Protein AF-A0AAE5P2X5-F1 (afdb_monomer)

Organism: Priestia megaterium (NCBI:txid1404)

Structure (mmCIF, N/CA/C/O backbone):
data_AF-A0AAE5P2X5-F1
#
_entry.id   AF-A0AAE5P2X5-F1
#
loop_
_atom_site.group_PDB
_atom_site.id
_atom_site.type_symbol
_atom_site.label_atom_id
_atom_site.label_alt_id
_atom_site.label_comp_id
_atom_site.label_asym_id
_atom_site.label_entity_id
_atom_site.label_seq_id
_atom_site.pdbx_PDB_ins_code
_atom_site.Cartn_x
_atom_site.Cartn_y
_atom_site.Cartn_z
_atom_site.occupancy
_atom_site.B_iso_or_equiv
_atom_site.auth_seq_id
_atom_site.auth_comp_id
_atom_site.auth_asym_id
_atom_site.auth_atom_id
_atom_site.pdbx_PDB_model_num
ATOM 1 N N . MET A 1 1 ? 44.355 6.787 -18.569 1.00 41.03 1 MET A N 1
ATOM 2 C CA . MET A 1 1 ? 43.195 6.512 -17.696 1.00 41.03 1 MET A CA 1
ATOM 3 C C . MET A 1 1 ? 42.701 5.117 -18.056 1.00 41.03 1 MET A C 1
ATOM 5 O O . MET A 1 1 ? 42.147 4.944 -19.130 1.00 41.03 1 MET A O 1
ATOM 9 N N . ASN A 1 2 ? 43.065 4.106 -17.263 1.00 30.27 2 ASN A N 1
ATOM 10 C CA . ASN A 1 2 ? 42.809 2.696 -17.581 1.00 30.27 2 ASN A CA 1
ATOM 11 C C . ASN A 1 2 ? 41.461 2.275 -16.995 1.00 30.27 2 ASN A C 1
ATOM 13 O O . ASN A 1 2 ? 41.329 2.185 -15.777 1.00 30.27 2 ASN A O 1
ATOM 17 N N . ILE A 1 3 ? 40.481 2.001 -17.855 1.00 37.28 3 ILE A N 1
ATOM 18 C CA . ILE A 1 3 ? 39.200 1.412 -17.457 1.00 37.28 3 ILE A CA 1
ATOM 19 C C . ILE A 1 3 ? 39.420 -0.100 -17.351 1.00 37.28 3 ILE A C 1
ATOM 21 O O . ILE A 1 3 ? 39.580 -0.791 -18.358 1.00 37.28 3 ILE A O 1
ATOM 25 N N . ARG A 1 4 ? 39.490 -0.612 -16.118 1.00 32.91 4 ARG A N 1
ATOM 26 C CA . ARG A 1 4 ? 39.479 -2.053 -15.850 1.00 32.91 4 ARG A CA 1
ATOM 27 C C . ARG A 1 4 ? 38.066 -2.570 -16.123 1.00 32.91 4 ARG A C 1
ATOM 29 O O . ARG A 1 4 ? 37.126 -2.162 -15.454 1.00 32.91 4 ARG A O 1
ATOM 36 N N . LYS A 1 5 ? 37.925 -3.451 -17.114 1.00 34.50 5 LYS A N 1
ATOM 37 C CA . LYS A 1 5 ? 36.702 -4.227 -17.339 1.00 34.50 5 LYS A CA 1
ATOM 38 C C . LYS A 1 5 ? 36.659 -5.355 -16.310 1.00 34.50 5 LYS A C 1
ATOM 40 O O . LYS A 1 5 ? 37.478 -6.269 -16.375 1.00 34.50 5 LYS A O 1
ATOM 45 N N . THR A 1 6 ? 35.738 -5.271 -15.360 1.00 35.12 6 THR A N 1
ATOM 46 C CA . THR A 1 6 ? 35.450 -6.350 -14.410 1.00 35.12 6 THR A CA 1
ATOM 47 C C . THR A 1 6 ? 34.498 -7.330 -15.090 1.00 35.12 6 THR A C 1
ATOM 49 O O . THR A 1 6 ? 33.383 -6.965 -15.447 1.00 35.12 6 THR A O 1
ATOM 52 N N . ALA A 1 7 ? 34.959 -8.556 -15.332 1.00 32.47 7 ALA A N 1
ATOM 53 C CA . ALA A 1 7 ? 34.126 -9.642 -15.833 1.00 32.47 7 ALA A CA 1
ATOM 54 C C . ALA A 1 7 ? 33.316 -10.231 -14.668 1.00 32.47 7 ALA A C 1
ATOM 56 O O . ALA A 1 7 ? 33.899 -10.712 -13.697 1.00 32.47 7 ALA A O 1
ATOM 57 N N . ILE A 1 8 ? 31.986 -10.191 -14.759 1.00 30.83 8 ILE A N 1
ATOM 58 C CA . ILE A 1 8 ? 31.095 -10.883 -13.823 1.00 30.83 8 ILE A CA 1
ATOM 59 C C . ILE A 1 8 ? 31.032 -12.346 -14.266 1.00 30.83 8 ILE A C 1
ATOM 61 O O . ILE A 1 8 ? 30.549 -12.664 -15.350 1.00 30.83 8 ILE A O 1
ATOM 65 N N . THR A 1 9 ? 31.588 -13.231 -13.442 1.00 29.66 9 THR A N 1
ATOM 66 C CA . THR A 1 9 ? 31.494 -14.682 -13.625 1.00 29.66 9 THR A CA 1
ATOM 67 C C . THR A 1 9 ? 30.195 -15.142 -12.974 1.00 29.66 9 THR A C 1
ATOM 69 O O . THR A 1 9 ? 30.089 -15.122 -11.751 1.00 29.66 9 THR A O 1
ATOM 72 N N . ILE A 1 10 ? 29.198 -15.521 -13.775 1.00 31.75 10 ILE A N 1
ATOM 73 C CA . ILE A 1 10 ? 27.954 -16.117 -13.275 1.00 31.75 10 ILE A CA 1
ATOM 74 C C . ILE A 1 10 ? 28.236 -17.600 -13.021 1.00 31.75 10 ILE A C 1
ATOM 76 O O . ILE A 1 10 ? 28.454 -18.374 -13.954 1.00 31.75 10 ILE A O 1
ATOM 80 N N . GLY A 1 11 ? 28.301 -17.980 -11.745 1.00 28.75 11 GLY A N 1
ATOM 81 C CA . GLY A 1 11 ? 28.414 -19.372 -11.325 1.00 28.75 11 GLY A CA 1
ATOM 82 C C . GLY A 1 11 ? 27.108 -20.112 -11.599 1.00 28.75 11 GLY A C 1
ATOM 83 O O . GLY A 1 11 ? 26.061 -19.742 -11.079 1.00 28.75 11 GLY A O 1
ATOM 84 N N . VAL A 1 12 ? 27.170 -21.159 -12.421 1.00 29.66 12 VAL A N 1
ATOM 85 C CA . VAL A 1 12 ? 26.044 -22.069 -12.653 1.00 29.66 12 VAL A CA 1
ATOM 86 C C . VAL A 1 12 ? 25.897 -22.968 -11.426 1.00 29.66 12 VAL A C 1
ATOM 88 O O . VAL A 1 12 ? 26.783 -23.771 -11.129 1.00 29.66 12 VAL A O 1
ATOM 91 N N . LEU A 1 13 ? 24.786 -22.818 -10.704 1.00 28.12 13 LEU A N 1
ATOM 92 C CA . LEU A 1 13 ? 24.404 -23.670 -9.582 1.00 28.12 13 LEU A CA 1
ATOM 93 C C . LEU A 1 13 ? 24.118 -25.087 -10.114 1.00 28.12 13 LEU A C 1
ATOM 95 O O . LEU A 1 13 ? 23.181 -25.294 -10.886 1.00 28.12 13 LEU A O 1
ATOM 99 N N . SER A 1 14 ? 24.944 -26.071 -9.753 1.00 32.44 14 SER A N 1
ATOM 100 C CA . SER A 1 14 ? 24.733 -27.462 -10.158 1.00 32.44 14 SER A CA 1
ATOM 101 C C . SER A 1 14 ? 23.599 -28.087 -9.344 1.00 32.44 14 SER A C 1
ATOM 103 O O . SER A 1 14 ? 23.765 -28.352 -8.154 1.00 32.44 14 SER A O 1
ATOM 105 N N . LEU A 1 15 ? 22.466 -28.358 -9.994 1.00 27.83 15 LEU A N 1
ATOM 106 C CA . LEU A 1 15 ? 21.381 -29.190 -9.470 1.00 27.83 15 LEU A CA 1
ATOM 107 C C . LEU A 1 15 ? 21.854 -30.648 -9.358 1.00 27.83 15 LEU A C 1
ATOM 109 O O . LEU A 1 15 ? 21.865 -31.400 -10.333 1.00 27.83 15 LEU A O 1
ATOM 113 N N . THR A 1 16 ? 22.250 -31.059 -8.157 1.00 34.69 16 THR A N 1
ATOM 114 C CA . THR A 1 16 ? 22.427 -32.466 -7.793 1.00 34.69 16 THR A CA 1
ATOM 115 C C . THR A 1 16 ? 21.057 -33.110 -7.602 1.00 34.69 16 THR A C 1
ATOM 117 O O . THR A 1 16 ? 20.420 -32.972 -6.561 1.00 34.69 16 THR A O 1
ATOM 120 N N . VAL A 1 17 ? 20.591 -33.843 -8.614 1.00 36.41 17 VAL A N 1
ATOM 121 C CA . VAL A 1 17 ? 19.395 -34.682 -8.488 1.00 36.41 17 VAL A CA 1
ATOM 122 C C . VAL A 1 17 ? 19.782 -35.942 -7.712 1.00 36.41 17 VAL A C 1
ATOM 124 O O . VAL A 1 17 ? 20.452 -36.834 -8.231 1.00 36.41 17 VAL A O 1
ATOM 127 N N . GLY A 1 18 ? 19.402 -35.994 -6.435 1.00 30.64 18 GLY A N 1
ATOM 128 C CA . GLY A 1 18 ? 19.577 -37.165 -5.584 1.00 30.64 18 GLY A CA 1
ATOM 129 C C . GLY A 1 18 ? 18.660 -38.304 -6.025 1.00 30.64 18 GLY A C 1
ATOM 130 O O . GLY A 1 18 ? 17.471 -38.305 -5.722 1.00 30.64 18 GLY A O 1
ATOM 131 N N . THR A 1 19 ? 19.208 -39.304 -6.713 1.00 38.00 19 THR A N 1
ATOM 132 C CA . THR A 1 19 ? 18.529 -40.589 -6.910 1.00 38.00 19 THR A CA 1
ATOM 133 C C . THR A 1 19 ? 18.787 -41.479 -5.697 1.00 38.00 19 THR A C 1
ATOM 135 O O . THR A 1 19 ? 19.901 -41.973 -5.510 1.00 38.00 19 THR A O 1
ATOM 138 N N . GLY A 1 20 ? 17.761 -41.691 -4.870 1.00 29.94 20 GLY A N 1
ATOM 139 C CA . GLY A 1 20 ? 17.781 -42.699 -3.814 1.00 29.94 20 GLY A CA 1
ATOM 140 C C . GLY A 1 20 ? 17.959 -44.100 -4.406 1.00 29.94 20 GLY A C 1
ATOM 141 O O . GLY A 1 20 ? 17.097 -44.593 -5.130 1.00 29.94 20 GLY A O 1
ATOM 142 N N . LEU A 1 21 ? 19.089 -44.739 -4.101 1.00 29.09 21 LEU A N 1
ATOM 143 C CA . LEU A 1 21 ? 19.364 -46.139 -4.416 1.00 29.09 21 LEU A CA 1
ATOM 144 C C . LEU A 1 21 ? 18.767 -47.026 -3.314 1.00 29.09 21 LEU A C 1
ATOM 146 O O . LEU A 1 21 ? 19.358 -47.190 -2.250 1.00 29.09 21 LEU A O 1
ATOM 150 N N . TYR A 1 22 ? 17.611 -47.635 -3.582 1.00 31.72 22 TYR A N 1
ATOM 151 C CA . TYR A 1 22 ? 17.198 -48.850 -2.878 1.00 31.72 22 TYR A CA 1
ATOM 152 C C . TYR A 1 22 ? 17.957 -50.033 -3.486 1.00 31.72 22 TYR A C 1
ATOM 154 O O . TYR A 1 22 ? 17.690 -50.447 -4.613 1.00 31.72 22 TYR A O 1
ATOM 162 N N . ILE A 1 23 ? 18.922 -50.575 -2.742 1.00 30.73 23 ILE A N 1
ATOM 163 C CA . ILE A 1 23 ? 19.610 -51.818 -3.100 1.00 30.73 23 ILE A CA 1
ATOM 164 C C . ILE A 1 23 ? 18.840 -52.965 -2.446 1.00 30.73 23 ILE A C 1
ATOM 166 O O . ILE A 1 23 ? 18.951 -53.185 -1.243 1.00 30.73 23 ILE A O 1
ATOM 170 N N . SER A 1 24 ? 18.068 -53.706 -3.245 1.00 30.06 24 SER A N 1
ATOM 171 C CA . SER A 1 24 ? 17.692 -55.078 -2.899 1.00 30.06 24 SER A CA 1
ATOM 172 C C . SER A 1 24 ? 18.589 -56.036 -3.677 1.00 30.06 24 SER A C 1
ATOM 174 O O . SER A 1 24 ? 18.830 -55.878 -4.874 1.00 30.06 24 SER A O 1
ATOM 176 N N . SER A 1 25 ? 19.168 -56.978 -2.945 1.00 38.03 25 SER A N 1
ATOM 177 C CA . SER A 1 25 ? 20.094 -57.993 -3.422 1.00 38.03 25 SER A CA 1
ATOM 178 C C . SER A 1 25 ? 19.380 -59.042 -4.273 1.00 38.03 25 SER A C 1
ATOM 180 O O . SER A 1 25 ? 18.540 -59.767 -3.745 1.00 38.03 25 SER A O 1
ATOM 182 N N 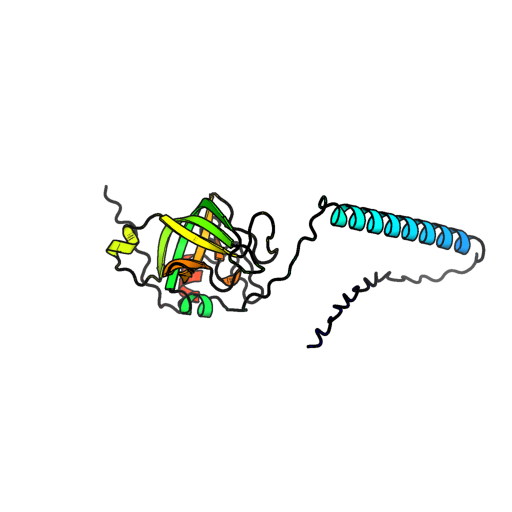. ALA A 1 26 ? 19.766 -59.193 -5.540 1.00 32.16 26 ALA A N 1
ATOM 183 C CA . ALA A 1 26 ? 19.674 -60.470 -6.244 1.00 32.16 26 ALA A CA 1
ATOM 184 C C . ALA A 1 26 ? 20.574 -60.482 -7.487 1.00 32.16 26 ALA A C 1
ATOM 186 O O . ALA A 1 26 ? 20.655 -59.532 -8.260 1.00 32.16 26 ALA A O 1
ATOM 187 N N . THR A 1 27 ? 21.281 -61.592 -7.599 1.00 36.84 27 THR A N 1
ATOM 188 C CA . THR A 1 27 ? 22.371 -61.954 -8.495 1.00 36.84 27 THR A CA 1
ATOM 189 C C . THR A 1 27 ? 21.922 -62.152 -9.957 1.00 36.84 27 THR A C 1
ATOM 191 O O . THR A 1 27 ? 20.770 -62.479 -10.218 1.00 36.84 27 THR A O 1
ATOM 194 N N . GLU A 1 28 ? 22.887 -62.042 -10.883 1.00 42.62 28 GLU A N 1
ATOM 195 C CA . GLU A 1 28 ? 22.909 -62.655 -12.231 1.00 42.62 28 GLU A CA 1
ATOM 196 C C . GLU A 1 28 ? 22.004 -62.102 -13.358 1.00 42.62 28 GLU A C 1
ATOM 198 O O . GLU A 1 28 ? 20.914 -62.596 -13.625 1.00 42.62 28 GLU A O 1
ATOM 203 N N . LYS A 1 29 ? 22.554 -61.145 -14.129 1.00 36.91 29 LYS A N 1
ATOM 204 C CA . LYS A 1 29 ? 22.609 -61.111 -15.617 1.00 36.91 29 LYS A CA 1
ATOM 205 C C . LYS A 1 29 ? 23.220 -59.779 -16.062 1.00 36.91 29 LYS A C 1
ATOM 207 O O . LYS A 1 29 ? 22.538 -58.797 -16.331 1.00 36.91 29 LYS A O 1
ATOM 212 N N . ASN A 1 30 ? 24.546 -59.734 -16.053 1.00 47.84 30 ASN A N 1
ATOM 213 C CA . ASN A 1 30 ? 25.344 -58.535 -16.284 1.00 47.84 30 ASN A CA 1
ATOM 214 C C . ASN A 1 30 ? 26.013 -58.692 -17.654 1.00 47.84 30 ASN A C 1
ATOM 216 O O . ASN A 1 30 ? 26.896 -59.533 -17.755 1.00 47.84 30 ASN A O 1
ATOM 220 N N . ILE A 1 31 ? 25.536 -57.983 -18.688 1.00 43.84 31 ILE A N 1
ATOM 221 C CA . ILE A 1 31 ? 26.328 -57.397 -19.798 1.00 43.84 31 ILE A CA 1
ATOM 222 C C . ILE A 1 31 ? 25.412 -56.649 -20.799 1.00 43.84 31 ILE A C 1
ATOM 224 O O . ILE A 1 31 ? 25.825 -55.595 -21.273 1.00 43.84 31 ILE A O 1
ATOM 228 N N . ASP A 1 32 ? 24.155 -57.057 -21.031 1.00 50.72 32 ASP A N 1
ATOM 229 C CA . ASP A 1 32 ? 23.294 -56.387 -22.039 1.00 50.72 32 ASP A CA 1
ATOM 230 C C . ASP A 1 32 ? 22.529 -55.143 -21.540 1.00 50.72 32 ASP A C 1
ATOM 232 O O . ASP A 1 32 ? 22.278 -54.205 -22.292 1.00 50.72 32 ASP A O 1
ATOM 236 N N . THR A 1 33 ? 22.220 -55.044 -20.247 1.00 43.41 33 THR A N 1
ATOM 237 C CA . THR A 1 33 ? 21.428 -53.927 -19.692 1.00 43.41 33 THR A CA 1
ATOM 238 C C . THR A 1 33 ? 22.218 -52.623 -19.540 1.00 43.41 33 THR A C 1
ATOM 240 O O . THR A 1 33 ? 21.636 -51.542 -19.483 1.00 43.41 33 THR A O 1
ATOM 243 N N . LYS A 1 34 ? 23.555 -52.683 -19.491 1.00 44.19 34 LYS A N 1
ATOM 244 C CA . LYS A 1 34 ? 24.410 -51.494 -19.307 1.00 44.19 34 LYS A CA 1
ATOM 245 C C . LYS A 1 34 ? 24.464 -50.602 -20.551 1.00 44.19 34 LYS A C 1
ATOM 247 O O . LYS A 1 34 ? 24.598 -49.389 -20.410 1.00 44.19 34 LYS A O 1
ATOM 252 N N . ALA A 1 35 ? 24.349 -51.183 -21.747 1.00 44.84 35 ALA A N 1
ATOM 253 C CA . ALA A 1 35 ? 24.347 -50.435 -23.003 1.00 44.84 35 ALA A CA 1
ATOM 254 C C . ALA A 1 35 ? 23.006 -49.717 -23.238 1.00 44.84 35 ALA A C 1
ATOM 256 O O . ALA A 1 35 ? 23.000 -48.551 -23.627 1.00 44.84 35 ALA A O 1
ATOM 257 N N . GLU A 1 36 ? 21.881 -50.364 -22.916 1.00 42.78 36 GLU A N 1
ATOM 258 C CA . GLU A 1 36 ? 20.546 -49.754 -23.006 1.00 42.78 36 GLU A CA 1
ATOM 259 C C . GLU A 1 36 ? 20.320 -48.639 -21.978 1.00 42.78 36 GLU A C 1
ATOM 261 O O . GLU A 1 36 ? 19.709 -47.622 -22.3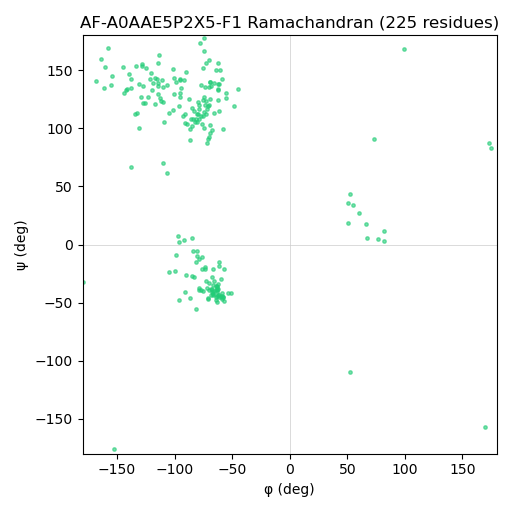07 1.00 42.78 36 GLU A O 1
ATOM 266 N N . ILE A 1 37 ? 20.827 -48.791 -20.748 1.00 46.53 37 ILE A N 1
ATOM 267 C CA . ILE A 1 37 ? 20.744 -47.733 -19.730 1.00 46.53 37 ILE A CA 1
ATOM 268 C C . ILE A 1 37 ? 21.595 -46.530 -20.157 1.00 46.53 37 ILE A C 1
ATOM 270 O O . ILE A 1 37 ? 21.116 -45.405 -20.089 1.00 46.53 37 ILE A O 1
ATOM 274 N N . LYS A 1 38 ? 22.807 -46.752 -20.686 1.00 45.31 38 LYS A N 1
ATOM 275 C CA . LYS A 1 38 ? 23.669 -45.667 -21.180 1.00 45.31 38 LYS A CA 1
ATOM 276 C C . LYS A 1 38 ? 23.043 -44.921 -22.368 1.00 45.31 38 LYS A C 1
ATOM 278 O O . LYS A 1 38 ? 23.000 -43.699 -22.353 1.00 45.31 38 LYS A O 1
ATOM 283 N N . ALA A 1 39 ? 22.468 -45.638 -23.336 1.00 47.56 39 ALA A N 1
ATOM 284 C CA . ALA A 1 39 ? 21.809 -45.028 -24.493 1.00 47.56 39 ALA A CA 1
ATOM 285 C C . ALA A 1 39 ? 20.537 -44.235 -24.127 1.00 47.56 39 ALA A C 1
ATOM 287 O O . ALA A 1 39 ? 20.259 -43.199 -24.732 1.00 47.56 39 ALA A O 1
ATOM 288 N N . LYS A 1 40 ? 19.769 -44.683 -23.121 1.00 49.31 40 LYS A N 1
ATOM 289 C CA . LYS A 1 40 ? 18.601 -43.940 -22.612 1.00 49.31 40 LYS A CA 1
ATOM 290 C C . LYS A 1 40 ? 19.005 -42.688 -21.829 1.00 49.31 40 LYS A C 1
ATOM 292 O O . LYS A 1 40 ? 18.351 -41.661 -21.989 1.00 49.31 40 LYS A O 1
ATOM 297 N N . THR A 1 41 ? 20.089 -42.741 -21.053 1.00 48.59 41 THR A N 1
ATOM 298 C CA . THR A 1 41 ? 20.630 -41.571 -20.341 1.00 48.59 41 THR A CA 1
ATOM 299 C C . THR A 1 41 ? 21.222 -40.544 -21.309 1.00 48.59 41 THR A C 1
ATOM 301 O O . THR A 1 41 ? 20.896 -39.365 -21.202 1.00 48.59 41 THR A O 1
ATOM 304 N N . ASP A 1 42 ? 21.978 -40.981 -22.322 1.00 53.81 42 ASP A N 1
ATOM 305 C CA . ASP A 1 42 ? 22.529 -40.101 -23.365 1.00 53.81 42 ASP A CA 1
ATOM 306 C C . ASP A 1 42 ? 21.402 -39.433 -24.186 1.00 53.81 42 ASP A C 1
ATOM 308 O O . ASP A 1 42 ? 21.484 -38.256 -24.541 1.00 53.81 42 ASP A O 1
ATOM 312 N N . SER A 1 43 ? 20.294 -40.150 -24.429 1.00 57.44 43 SER A N 1
ATOM 313 C CA . SER A 1 43 ? 19.098 -39.610 -25.092 1.00 57.44 43 SER A CA 1
ATOM 314 C C . SER A 1 43 ? 18.331 -38.596 -24.233 1.00 57.44 43 SER A C 1
ATOM 316 O O . SER A 1 43 ? 17.737 -37.671 -24.789 1.00 57.44 43 SER A O 1
ATOM 318 N N . GLN A 1 44 ? 18.309 -38.753 -22.907 1.00 55.94 44 GLN A N 1
ATOM 319 C CA . GLN A 1 44 ? 17.667 -37.797 -21.998 1.00 55.94 44 GLN A CA 1
ATOM 320 C C . GLN A 1 44 ? 18.537 -36.560 -21.757 1.00 55.94 44 GLN A C 1
ATOM 322 O O . GLN A 1 44 ? 18.005 -35.452 -21.742 1.00 55.94 44 GLN A O 1
ATOM 327 N N . GLU A 1 45 ? 19.861 -36.712 -21.660 1.00 56.38 45 GLU A N 1
ATOM 328 C CA . GLU A 1 45 ? 20.786 -35.574 -21.624 1.00 56.38 45 GLU A CA 1
ATOM 329 C C . GLU A 1 45 ? 20.743 -34.766 -22.924 1.00 56.38 45 GLU A C 1
ATOM 331 O O . GLU A 1 45 ? 20.738 -33.537 -22.879 1.00 56.38 45 GLU A O 1
ATOM 336 N N . ALA A 1 46 ? 20.661 -35.423 -24.085 1.00 68.69 46 ALA A N 1
ATOM 337 C CA . ALA A 1 46 ? 20.510 -34.734 -25.365 1.00 68.69 46 ALA A CA 1
ATOM 338 C C . ALA A 1 46 ? 19.187 -33.950 -25.443 1.00 68.69 46 ALA A C 1
ATOM 340 O O . ALA A 1 46 ? 19.163 -32.823 -25.940 1.00 68.69 46 ALA A O 1
ATOM 341 N N . LEU A 1 47 ? 18.096 -34.511 -24.907 1.00 65.44 47 LEU A N 1
ATOM 342 C CA . LEU A 1 47 ? 16.801 -33.834 -24.831 1.00 65.44 47 LEU A CA 1
ATOM 343 C C . LEU A 1 47 ? 16.837 -32.641 -23.863 1.00 65.44 47 LEU A C 1
ATOM 345 O O . LEU A 1 47 ? 16.313 -31.575 -24.185 1.00 65.44 47 LEU A O 1
ATOM 349 N N . ALA A 1 48 ? 17.496 -32.794 -22.712 1.00 59.94 48 ALA A N 1
ATOM 350 C CA . ALA A 1 48 ? 17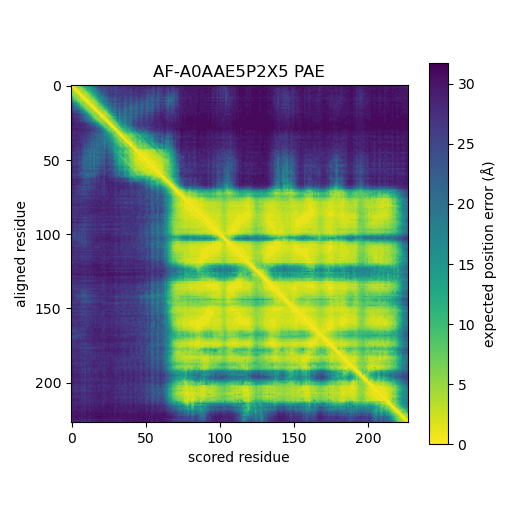.677 -31.724 -21.736 1.00 59.94 48 ALA A CA 1
ATOM 351 C C . ALA A 1 48 ? 18.524 -30.575 -22.304 1.00 59.94 48 ALA A C 1
ATOM 353 O O . ALA A 1 48 ? 18.128 -29.417 -22.200 1.00 59.94 48 ALA A O 1
ATOM 354 N N . ARG A 1 49 ? 19.637 -30.881 -22.983 1.00 68.56 49 ARG A N 1
ATOM 355 C CA . ARG A 1 49 ? 20.487 -29.876 -23.644 1.00 68.56 49 ARG A CA 1
ATOM 356 C C . ARG A 1 49 ? 19.739 -29.121 -24.736 1.00 68.56 49 ARG A C 1
ATOM 358 O O . ARG A 1 49 ? 19.813 -27.899 -24.774 1.00 68.56 49 ARG A O 1
ATOM 365 N N . LYS A 1 50 ? 18.959 -29.827 -25.560 1.00 70.88 50 LYS A N 1
ATOM 366 C CA . LYS A 1 50 ? 18.145 -29.202 -26.610 1.00 70.88 50 LYS A CA 1
ATOM 367 C C . LYS A 1 50 ? 17.074 -28.275 -26.029 1.00 70.88 50 LYS A C 1
ATOM 369 O O . LYS A 1 50 ? 16.843 -27.202 -26.572 1.00 70.88 50 LYS A O 1
ATOM 374 N N . LYS A 1 51 ? 16.465 -28.655 -24.900 1.00 66.94 51 LYS A N 1
ATOM 375 C CA . LYS A 1 51 ? 15.498 -27.809 -24.186 1.00 66.94 51 LYS A CA 1
ATOM 376 C C . LYS A 1 51 ? 16.161 -26.566 -23.582 1.00 66.94 51 LYS A C 1
ATOM 378 O O . LYS A 1 51 ? 15.577 -25.493 -23.640 1.00 66.94 51 LYS A O 1
ATOM 383 N N . VAL A 1 52 ? 17.382 -26.689 -23.057 1.00 64.75 52 VAL A N 1
ATOM 384 C CA . VAL A 1 52 ? 18.173 -25.547 -22.560 1.00 64.75 52 VAL A CA 1
ATOM 385 C C . VAL A 1 52 ? 18.589 -24.610 -23.699 1.00 64.75 52 VAL A C 1
ATOM 387 O O . VAL A 1 52 ? 18.496 -23.400 -23.542 1.00 64.75 52 VAL A O 1
ATOM 390 N N . GLU A 1 53 ? 19.002 -25.129 -24.857 1.00 71.44 53 GLU A N 1
ATOM 391 C CA . GLU A 1 53 ? 19.296 -24.305 -26.042 1.00 71.44 53 GLU A CA 1
ATOM 392 C C . GLU A 1 53 ? 18.054 -23.586 -26.580 1.00 71.44 53 GLU A C 1
ATOM 394 O O . GLU A 1 53 ? 18.142 -22.420 -26.964 1.00 71.44 53 GLU A O 1
ATOM 399 N N . GLU A 1 54 ? 16.897 -24.254 -26.580 1.00 67.50 54 GLU A N 1
ATOM 400 C CA . GLU A 1 54 ? 15.618 -23.653 -26.963 1.00 67.50 54 GLU A CA 1
ATOM 401 C C . GLU A 1 54 ? 15.221 -22.528 -25.997 1.00 67.50 54 GLU A C 1
ATOM 403 O O . GLU A 1 54 ? 14.930 -21.425 -26.451 1.00 67.50 54 GLU A O 1
ATOM 408 N N . LEU A 1 55 ? 15.297 -22.772 -24.683 1.00 57.16 55 LEU A N 1
ATOM 409 C CA . LEU A 1 55 ? 15.062 -21.767 -23.638 1.00 57.16 55 LEU A CA 1
ATOM 410 C C . LEU A 1 55 ? 16.026 -20.580 -23.775 1.00 57.16 55 LEU A C 1
ATOM 412 O O . LEU A 1 55 ? 15.599 -19.433 -23.788 1.00 57.16 55 LEU A O 1
ATOM 416 N N . ASN A 1 56 ? 17.325 -20.831 -23.964 1.00 61.19 56 ASN A N 1
ATOM 417 C CA . ASN A 1 56 ? 18.320 -19.770 -24.142 1.00 61.19 56 ASN A CA 1
ATOM 418 C C . ASN A 1 56 ? 18.078 -18.954 -25.418 1.00 61.19 56 ASN A C 1
ATOM 420 O O . ASN A 1 56 ? 18.295 -17.744 -25.423 1.00 61.19 56 ASN A O 1
ATOM 424 N N . SER A 1 57 ? 17.621 -19.597 -26.495 1.00 66.94 57 SER A N 1
ATOM 425 C CA . SER A 1 57 ? 17.280 -18.912 -27.745 1.00 66.94 57 SER A CA 1
ATOM 426 C C . SER A 1 57 ? 16.015 -18.067 -27.590 1.00 66.94 57 SER A C 1
ATOM 428 O O . SER A 1 57 ? 15.985 -16.939 -28.075 1.00 66.94 57 SER A O 1
ATOM 430 N N . LYS A 1 58 ? 15.008 -18.565 -26.860 1.00 58.78 58 LYS A N 1
ATOM 431 C CA . LYS A 1 58 ? 13.778 -17.823 -26.547 1.00 58.78 58 LYS A CA 1
ATOM 432 C C . LYS A 1 58 ? 14.041 -16.630 -25.631 1.00 58.78 58 LYS A C 1
ATOM 434 O O . LYS A 1 58 ? 13.593 -15.529 -25.946 1.00 58.78 58 LYS A O 1
ATOM 439 N N . VAL A 1 59 ? 14.868 -16.805 -24.597 1.00 56.03 59 VAL A N 1
ATOM 440 C CA . VAL A 1 59 ? 15.361 -15.720 -23.729 1.00 56.03 59 VAL A CA 1
ATOM 441 C C . VAL A 1 59 ? 16.141 -14.676 -24.535 1.00 56.03 59 VAL A C 1
ATOM 443 O O . VAL A 1 59 ? 15.891 -13.482 -24.399 1.00 56.03 59 VAL A O 1
ATOM 446 N N . ALA A 1 60 ? 17.041 -15.099 -25.430 1.00 58.66 60 ALA A N 1
ATOM 447 C CA . ALA A 1 60 ? 17.804 -14.184 -26.285 1.00 58.66 60 ALA A CA 1
ATOM 448 C C . ALA A 1 60 ? 16.936 -13.454 -27.329 1.00 58.66 60 ALA A C 1
ATOM 450 O O . ALA A 1 60 ? 17.276 -12.346 -27.740 1.00 58.66 60 ALA A O 1
ATOM 451 N N . SER A 1 61 ? 15.823 -14.062 -27.753 1.00 62.50 61 SER A N 1
ATOM 452 C CA . SER A 1 61 ? 14.840 -13.456 -28.663 1.00 62.50 61 SER A CA 1
ATOM 453 C C . SER A 1 61 ? 13.804 -12.565 -27.965 1.00 62.50 61 SER A C 1
ATOM 455 O O . SER A 1 61 ? 13.013 -11.917 -28.644 1.00 62.50 61 SER A O 1
ATOM 457 N N . GLY A 1 62 ? 13.808 -12.518 -26.627 1.00 48.03 62 GLY A N 1
ATOM 458 C CA . GLY A 1 62 ? 12.843 -11.756 -25.830 1.00 48.03 62 GLY A CA 1
ATOM 459 C C . GLY A 1 62 ? 11.451 -12.394 -25.714 1.00 48.03 62 GLY A C 1
ATOM 460 O O . GLY A 1 62 ? 10.567 -11.788 -25.116 1.00 48.03 62 GLY A O 1
ATOM 461 N N . GLU A 1 63 ? 11.244 -13.604 -26.248 1.00 50.16 63 GLU A N 1
ATOM 462 C CA . GLU A 1 63 ? 9.981 -14.353 -26.131 1.00 50.16 63 GLU A CA 1
ATOM 463 C C . GLU A 1 63 ? 9.768 -14.947 -24.727 1.00 50.16 63 GLU A C 1
ATOM 465 O O . GLU A 1 63 ? 8.636 -15.250 -24.353 1.00 50.16 63 GLU A O 1
ATOM 470 N N . GLU A 1 64 ? 10.831 -15.094 -23.929 1.00 40.91 64 GLU A N 1
ATOM 471 C CA . GLU A 1 64 ? 10.770 -15.677 -22.586 1.00 40.91 64 GLU A CA 1
ATOM 472 C C . GLU A 1 64 ? 11.535 -14.795 -21.589 1.00 40.91 64 GLU A C 1
ATOM 474 O O . GLU A 1 64 ? 12.750 -14.612 -21.687 1.00 40.91 64 GLU A O 1
ATOM 479 N N . LYS A 1 65 ? 10.807 -14.187 -20.643 1.00 45.31 65 LYS A N 1
ATOM 480 C CA . LYS A 1 65 ? 11.370 -13.299 -19.618 1.00 45.31 65 LYS A CA 1
ATOM 481 C C . LYS A 1 65 ? 12.103 -14.125 -18.558 1.00 45.31 65 LYS A C 1
ATOM 483 O O . LYS A 1 65 ? 11.513 -15.017 -17.951 1.00 45.31 65 LYS A O 1
ATOM 488 N N . VAL A 1 66 ? 13.363 -13.791 -18.272 1.00 37.53 66 VAL A N 1
ATOM 489 C CA . VAL A 1 66 ? 14.060 -14.272 -17.066 1.00 37.53 66 VAL A CA 1
ATOM 490 C C . VAL A 1 66 ? 13.452 -13.544 -15.863 1.00 37.53 66 VAL A C 1
ATOM 492 O O . VAL A 1 66 ? 13.886 -12.457 -15.491 1.00 37.53 66 VAL A O 1
ATOM 495 N N . LEU A 1 67 ? 12.381 -14.109 -15.307 1.00 48.75 67 LEU A N 1
ATOM 496 C CA . LEU A 1 67 ? 11.651 -13.562 -14.164 1.00 48.75 67 LEU A CA 1
ATOM 497 C C . LEU A 1 67 ? 12.289 -14.023 -12.852 1.00 48.75 67 LEU A C 1
ATOM 499 O O . LEU A 1 67 ? 11.934 -15.071 -12.325 1.00 48.75 67 LEU A O 1
ATOM 503 N N . SER A 1 68 ? 13.242 -13.235 -12.361 1.00 44.06 68 SER A N 1
ATOM 504 C CA . SER A 1 68 ? 13.411 -12.896 -10.939 1.00 44.06 68 SER A CA 1
ATOM 505 C C . SER A 1 68 ? 14.714 -12.107 -10.797 1.00 44.06 68 SER A C 1
ATOM 507 O O . SER A 1 68 ? 15.782 -12.679 -10.561 1.00 44.06 68 SER A O 1
ATOM 509 N N . GLN A 1 69 ? 14.667 -10.786 -10.966 1.00 49.31 69 GLN A N 1
ATOM 510 C CA . GLN A 1 69 ? 15.701 -9.971 -10.337 1.00 49.31 69 GLN A CA 1
ATOM 511 C C . GLN A 1 69 ? 15.387 -9.970 -8.840 1.00 49.31 69 GLN A C 1
ATOM 513 O O . GLN A 1 69 ? 14.347 -9.461 -8.435 1.00 49.31 69 GLN A O 1
ATOM 518 N N . SER A 1 70 ? 16.237 -10.592 -8.023 1.00 50.69 70 SER A N 1
ATOM 519 C CA . SER A 1 70 ? 16.149 -10.446 -6.570 1.00 50.69 70 SER A CA 1
ATOM 520 C C . SER A 1 70 ? 16.561 -9.019 -6.215 1.00 50.69 70 SER A C 1
ATOM 522 O O . SER A 1 70 ? 17.752 -8.721 -6.128 1.00 50.69 70 SER A O 1
ATOM 524 N N . ALA A 1 71 ? 15.585 -8.128 -6.055 1.00 58.03 71 ALA A N 1
ATOM 525 C CA . ALA A 1 71 ? 15.794 -6.914 -5.282 1.00 58.03 71 ALA A CA 1
ATOM 526 C C . ALA A 1 71 ? 15.954 -7.316 -3.810 1.00 58.03 71 ALA A C 1
ATOM 528 O O . ALA A 1 71 ? 15.241 -8.188 -3.319 1.00 58.03 71 ALA A O 1
ATOM 529 N N . VAL A 1 72 ? 16.925 -6.714 -3.126 1.00 61.41 72 VAL A N 1
ATOM 530 C CA . VAL A 1 72 ? 17.089 -6.891 -1.681 1.00 61.41 72 VAL A CA 1
ATOM 531 C C . VAL A 1 72 ? 16.323 -5.763 -1.013 1.00 61.41 72 VAL A C 1
ATOM 533 O O . VAL A 1 72 ? 16.721 -4.603 -1.119 1.00 61.41 72 VAL A O 1
ATOM 536 N N . PHE A 1 73 ? 15.224 -6.109 -0.353 1.00 70.00 73 PHE A N 1
ATOM 537 C CA . PHE A 1 73 ? 14.462 -5.176 0.465 1.00 70.00 73 PHE A CA 1
ATOM 538 C C . PHE A 1 73 ? 14.985 -5.205 1.906 1.00 70.00 73 PHE A C 1
ATOM 540 O O . PHE A 1 73 ? 15.489 -6.241 2.349 1.00 70.00 73 PHE A O 1
ATOM 547 N N . PRO A 1 74 ? 14.929 -4.080 2.637 1.00 69.00 74 PRO A N 1
ATOM 548 C CA . PRO A 1 74 ? 15.253 -4.085 4.053 1.00 69.00 74 PRO A CA 1
ATOM 549 C C . PRO A 1 74 ? 14.271 -4.988 4.807 1.00 69.00 74 PRO A C 1
ATOM 551 O O . PRO A 1 74 ? 13.059 -4.919 4.601 1.00 69.00 74 PRO A O 1
ATOM 554 N N . ASP A 1 75 ? 14.819 -5.841 5.666 1.00 73.12 75 ASP A N 1
ATOM 555 C CA . ASP A 1 75 ? 14.043 -6.683 6.569 1.00 73.12 75 ASP A CA 1
ATOM 556 C C . ASP A 1 75 ? 13.635 -5.827 7.773 1.00 73.12 75 ASP A C 1
ATOM 558 O O . ASP A 1 75 ? 14.483 -5.458 8.586 1.00 73.12 75 ASP A O 1
ATOM 562 N N . VAL A 1 76 ? 12.363 -5.435 7.814 1.00 74.25 76 VAL A N 1
ATOM 563 C CA . VAL A 1 76 ? 11.742 -4.671 8.905 1.00 74.25 76 VAL A CA 1
ATOM 564 C C . VAL A 1 76 ? 10.500 -5.419 9.348 1.00 74.25 76 VAL A C 1
ATOM 566 O O . VAL A 1 76 ? 9.723 -5.896 8.518 1.00 74.25 76 VAL A O 1
ATOM 569 N N . ASN A 1 77 ? 10.316 -5.522 10.661 1.00 81.38 77 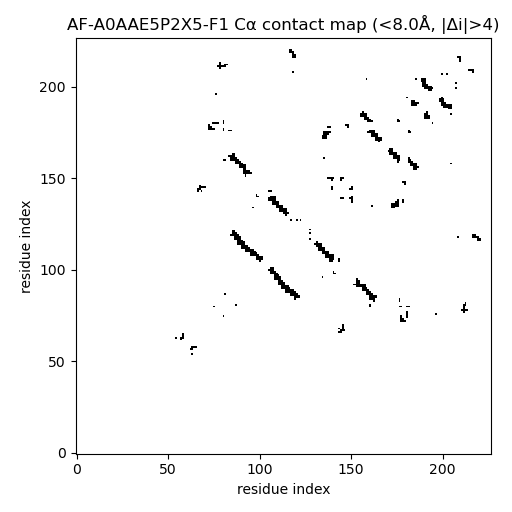ASN A N 1
ATOM 570 C CA . ASN A 1 77 ? 9.109 -6.116 11.236 1.00 81.38 77 ASN A CA 1
ATOM 571 C C . ASN A 1 77 ? 7.919 -5.135 11.204 1.00 81.38 77 ASN A C 1
ATOM 573 O O . ASN A 1 77 ? 8.064 -3.967 10.833 1.00 81.38 77 ASN A O 1
ATOM 577 N N . LYS A 1 78 ? 6.725 -5.620 11.576 1.00 81.88 78 LYS A N 1
ATOM 578 C CA . LYS A 1 78 ? 5.480 -4.835 11.524 1.00 81.88 78 LYS A CA 1
ATOM 579 C C . LYS A 1 78 ? 5.529 -3.602 12.437 1.00 81.88 78 LYS A C 1
ATOM 581 O O . LYS A 1 78 ? 5.027 -2.541 12.067 1.00 81.88 78 LYS A O 1
ATOM 586 N N . GLU A 1 79 ? 6.213 -3.704 13.575 1.00 85.25 79 GLU A N 1
ATOM 587 C CA . GLU A 1 79 ? 6.389 -2.610 14.531 1.00 85.25 79 GLU A CA 1
ATOM 588 C C . GLU A 1 79 ? 7.325 -1.514 13.996 1.00 85.25 79 GLU A C 1
ATOM 590 O O . GLU A 1 79 ? 7.007 -0.325 14.041 1.00 85.25 79 GLU A O 1
ATOM 595 N N . GLU A 1 80 ? 8.469 -1.903 13.436 1.00 85.00 80 GLU A N 1
ATOM 596 C CA . GLU A 1 80 ? 9.423 -0.998 12.791 1.00 85.00 80 GLU A CA 1
ATOM 597 C C . GLU A 1 80 ? 8.791 -0.312 11.580 1.00 85.00 80 GLU A C 1
ATOM 599 O O . GLU A 1 80 ? 8.905 0.907 11.438 1.00 85.00 80 GLU A O 1
ATOM 604 N N . ALA A 1 81 ? 8.054 -1.062 10.754 1.00 86.94 81 ALA A N 1
ATOM 605 C CA . ALA A 1 81 ? 7.311 -0.505 9.631 1.00 86.94 81 ALA A CA 1
ATOM 606 C C . ALA A 1 81 ? 6.297 0.549 10.102 1.00 86.94 81 ALA A C 1
ATOM 608 O O . ALA A 1 81 ? 6.224 1.627 9.507 1.00 86.94 81 ALA A O 1
ATOM 609 N N . PHE A 1 82 ? 5.555 0.284 11.188 1.00 88.62 82 PHE A N 1
ATOM 610 C CA . PHE A 1 82 ? 4.611 1.249 11.762 1.00 88.62 82 PHE A CA 1
ATOM 611 C C . PHE A 1 82 ? 5.313 2.519 12.228 1.00 88.62 82 PHE A C 1
ATOM 613 O O . PHE A 1 82 ? 4.846 3.624 11.949 1.00 88.62 82 PHE A O 1
ATOM 620 N N . GLN A 1 83 ? 6.439 2.383 12.927 1.00 88.25 83 GLN A N 1
ATOM 621 C CA . GLN A 1 83 ? 7.196 3.519 13.449 1.00 88.25 83 GLN A CA 1
ATOM 622 C C . GLN A 1 83 ? 7.810 4.364 12.328 1.00 88.25 83 GLN A C 1
ATOM 624 O O . GLN A 1 83 ? 7.738 5.592 12.385 1.00 88.25 83 GLN A O 1
ATOM 629 N N . GLU A 1 84 ? 8.336 3.732 11.278 1.00 89.00 84 GLU A N 1
ATOM 630 C CA . GLU A 1 84 ? 8.918 4.420 10.122 1.00 89.00 84 GLU A CA 1
ATOM 631 C C . GLU A 1 84 ? 7.894 5.076 9.189 1.00 89.00 84 GLU A C 1
ATOM 633 O O . GLU A 1 84 ? 8.273 5.960 8.413 1.00 89.00 84 GLU A O 1
ATOM 638 N N . ALA A 1 85 ? 6.633 4.638 9.229 1.00 90.69 85 ALA A N 1
ATOM 639 C CA . ALA A 1 85 ? 5.574 5.192 8.398 1.00 90.69 85 ALA A CA 1
ATOM 640 C C . ALA A 1 85 ? 5.187 6.604 8.821 1.00 90.69 85 ALA A C 1
ATOM 642 O O . ALA A 1 85 ? 4.939 6.868 9.994 1.00 90.69 85 ALA A O 1
ATOM 643 N N . ASP A 1 86 ? 5.034 7.485 7.839 1.00 90.44 86 ASP A N 1
ATOM 644 C CA . ASP A 1 86 ? 4.375 8.777 8.041 1.00 90.44 86 ASP A CA 1
ATOM 645 C C . ASP A 1 86 ? 2.851 8.611 7.942 1.00 90.44 86 ASP A C 1
ATOM 647 O O . ASP A 1 86 ? 2.083 9.368 8.536 1.00 90.44 86 ASP A O 1
ATOM 651 N N . ILE A 1 87 ? 2.399 7.616 7.166 1.00 91.94 87 ILE A N 1
ATOM 652 C CA . ILE A 1 87 ? 0.987 7.310 6.953 1.00 91.94 87 ILE A CA 1
ATOM 653 C C . ILE A 1 87 ? 0.773 5.794 6.988 1.00 91.94 87 ILE A C 1
ATOM 655 O O . ILE A 1 87 ? 1.497 5.048 6.330 1.00 91.94 87 ILE A O 1
ATOM 659 N N . VAL A 1 88 ? -0.263 5.350 7.700 1.00 93.06 88 VAL A N 1
ATOM 660 C CA . VAL A 1 88 ? -0.768 3.972 7.651 1.00 93.06 88 VAL A CA 1
ATOM 661 C C . VAL A 1 88 ? -2.253 4.025 7.321 1.00 93.06 88 VAL A C 1
ATOM 663 O O . VAL A 1 88 ? -3.023 4.684 8.024 1.00 93.06 88 VAL A O 1
ATOM 666 N N . ILE A 1 89 ? -2.639 3.368 6.229 1.00 93.75 89 ILE A N 1
ATOM 667 C CA . ILE A 1 89 ? -4.000 3.416 5.681 1.00 93.75 89 ILE A CA 1
ATOM 668 C C . ILE A 1 89 ? -4.523 2.033 5.332 1.00 93.75 89 ILE A C 1
ATOM 670 O O . ILE A 1 89 ? -3.763 1.141 4.950 1.00 93.75 89 ILE A O 1
ATOM 674 N N . LYS A 1 90 ? -5.847 1.918 5.368 1.00 94.31 90 LYS A N 1
ATOM 675 C CA . LYS A 1 90 ? -6.619 0.831 4.777 1.00 94.31 90 LYS A CA 1
ATOM 676 C C . LYS A 1 90 ? -7.413 1.356 3.598 1.00 94.31 90 LYS A C 1
ATOM 678 O O . LYS A 1 90 ? -7.962 2.461 3.639 1.00 94.31 90 LYS A O 1
ATOM 683 N N . GLY A 1 91 ? -7.505 0.552 2.552 1.00 94.69 91 GLY A N 1
ATOM 684 C CA . GLY A 1 91 ? -8.391 0.864 1.448 1.00 94.69 91 GLY A CA 1
ATOM 685 C C . GLY A 1 91 ? -8.173 -0.029 0.247 1.00 94.69 91 GLY A C 1
ATOM 686 O O . GLY A 1 91 ? -7.644 -1.134 0.362 1.00 94.69 91 GLY A O 1
ATOM 687 N N . LYS A 1 92 ? -8.573 0.469 -0.919 1.00 96.38 92 LYS A N 1
ATOM 688 C CA . LYS A 1 92 ? -8.712 -0.325 -2.135 1.00 96.38 92 LYS A CA 1
ATOM 689 C C . LYS A 1 92 ? -8.031 0.317 -3.329 1.00 96.38 92 LYS A C 1
ATOM 691 O O . LYS A 1 92 ? -8.175 1.509 -3.589 1.00 96.38 92 LYS A O 1
ATOM 696 N N . VAL A 1 93 ? -7.356 -0.498 -4.131 1.00 96.88 93 VAL A N 1
ATOM 697 C CA . VAL A 1 93 ? -6.750 -0.040 -5.387 1.00 96.88 93 VAL A CA 1
ATOM 698 C C . VAL A 1 93 ? -7.843 0.186 -6.427 1.00 96.88 93 VAL A C 1
ATOM 700 O O . VAL A 1 93 ? -8.544 -0.750 -6.812 1.00 96.88 93 VAL A O 1
ATOM 703 N N . GLU A 1 94 ? -7.970 1.411 -6.925 1.00 96.56 94 GLU A N 1
ATOM 704 C CA . GLU A 1 94 ? -8.936 1.752 -7.971 1.00 96.56 94 GLU A CA 1
ATOM 705 C C . GLU A 1 94 ? -8.378 1.499 -9.369 1.00 96.56 94 GLU A C 1
ATOM 707 O O . GLU A 1 94 ? -9.059 0.955 -10.236 1.00 96.56 94 GLU A O 1
ATOM 712 N N . SER A 1 95 ? -7.141 1.930 -9.616 1.00 97.38 95 SER A N 1
ATOM 713 C CA . SER A 1 95 ? -6.510 1.828 -10.931 1.00 97.38 95 SER A CA 1
ATOM 714 C C . SER A 1 95 ? -5.001 2.029 -10.856 1.00 97.38 95 SER A C 1
ATOM 716 O O . SER A 1 95 ? -4.478 2.632 -9.919 1.00 97.38 95 SER A O 1
ATOM 718 N N . ILE A 1 96 ? -4.299 1.551 -11.882 1.00 97.06 96 ILE A N 1
ATOM 719 C CA . ILE A 1 96 ? -2.909 1.933 -12.137 1.00 97.06 96 ILE A CA 1
ATOM 720 C C . ILE A 1 96 ? -2.922 3.352 -12.716 1.00 97.06 96 ILE A C 1
ATOM 722 O O . ILE A 1 96 ? -3.598 3.606 -13.713 1.00 97.06 96 ILE A O 1
ATOM 726 N N . ASN A 1 97 ? -2.191 4.273 -12.091 1.00 96.25 97 ASN A N 1
ATOM 727 C CA . ASN A 1 97 ? -2.037 5.649 -12.558 1.00 96.25 97 ASN A CA 1
ATOM 728 C C . ASN A 1 97 ? -0.972 5.723 -13.662 1.00 96.25 97 ASN A C 1
ATOM 730 O O . ASN A 1 97 ? -1.257 6.167 -14.775 1.00 96.25 97 ASN A O 1
ATOM 734 N N . LYS A 1 98 ? 0.245 5.246 -13.369 1.00 95.25 98 LYS A N 1
ATOM 735 C CA . LYS A 1 98 ? 1.358 5.186 -14.328 1.00 95.25 98 LYS A CA 1
ATOM 736 C C . LYS A 1 98 ? 2.435 4.191 -13.897 1.00 95.25 98 LYS A C 1
ATOM 738 O O . LYS A 1 98 ? 2.660 3.991 -12.710 1.00 95.25 98 LYS A O 1
ATOM 743 N N . GLU A 1 99 ? 3.154 3.654 -14.876 1.00 94.81 99 GLU A N 1
ATOM 744 C CA . GLU A 1 99 ? 4.375 2.859 -14.694 1.00 94.81 99 GLU A CA 1
ATOM 745 C C . GLU A 1 99 ? 5.559 3.627 -15.295 1.00 94.81 99 GLU A C 1
ATOM 747 O O . GLU A 1 99 ? 5.430 4.223 -16.368 1.00 94.81 99 GLU A O 1
ATOM 752 N N . TYR A 1 100 ? 6.701 3.668 -14.609 1.00 90.31 100 TYR A N 1
ATOM 753 C CA . TYR A 1 100 ? 7.857 4.457 -15.048 1.00 90.31 100 TYR A CA 1
ATOM 754 C C . TYR A 1 100 ? 9.171 3.952 -14.450 1.00 90.31 100 TYR A C 1
ATOM 756 O O . TYR A 1 100 ? 9.200 3.125 -13.546 1.00 90.31 100 TYR A O 1
ATOM 764 N N . MET A 1 101 ? 10.282 4.473 -14.969 1.00 86.62 101 MET A N 1
ATOM 765 C CA . MET A 1 101 ? 11.634 4.181 -14.501 1.00 86.62 101 MET A CA 1
ATOM 766 C C . MET A 1 101 ? 12.342 5.507 -14.215 1.00 86.62 101 MET A C 1
ATOM 768 O O . MET A 1 101 ? 12.440 6.364 -15.095 1.00 86.62 101 MET A O 1
ATOM 772 N N . GLU A 1 102 ? 12.800 5.706 -12.980 1.00 73.56 102 GLU A N 1
ATOM 773 C CA . GLU A 1 102 ? 13.316 6.991 -12.488 1.00 73.56 102 GLU A CA 1
ATOM 774 C C . 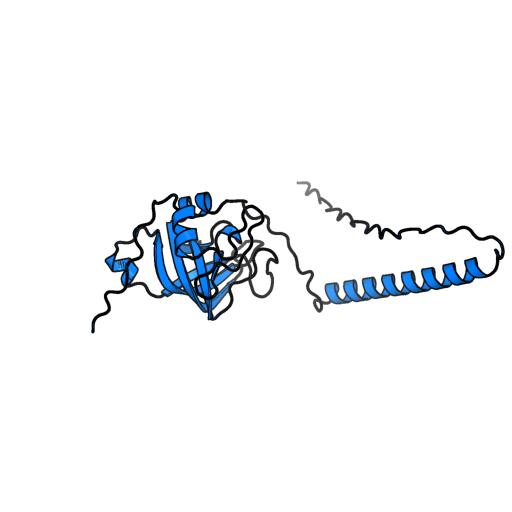GLU A 1 102 ? 14.836 6.930 -12.271 1.00 73.56 102 GLU A C 1
ATOM 776 O O . GLU A 1 102 ? 15.313 6.937 -11.148 1.00 73.56 102 GLU A O 1
ATOM 781 N N . ASN A 1 103 ? 15.634 6.860 -13.346 1.00 61.94 103 ASN A N 1
ATOM 782 C CA . ASN A 1 103 ? 17.110 6.749 -13.272 1.00 61.94 103 ASN A CA 1
ATOM 783 C C . ASN A 1 103 ? 17.630 5.623 -12.339 1.00 61.94 103 ASN A C 1
ATOM 785 O O . ASN A 1 103 ? 18.792 5.643 -11.929 1.00 61.94 103 ASN A O 1
ATOM 789 N N . THR A 1 104 ? 16.774 4.656 -12.015 1.00 66.00 104 THR A N 1
ATOM 790 C CA . THR A 1 104 ? 17.008 3.506 -11.143 1.00 66.00 104 THR A CA 1
ATOM 791 C C . THR A 1 104 ? 16.926 2.220 -11.955 1.00 66.00 104 THR A C 1
ATOM 793 O O . THR A 1 104 ? 16.265 2.168 -12.992 1.00 66.00 104 THR A O 1
ATOM 796 N N . ASP A 1 105 ? 17.568 1.164 -11.456 1.00 74.25 105 ASP A N 1
ATOM 797 C CA . ASP A 1 105 ? 17.471 -0.179 -12.045 1.00 74.25 105 ASP A CA 1
ATOM 798 C C . ASP A 1 105 ? 16.134 -0.874 -11.711 1.00 74.25 105 ASP A C 1
ATOM 800 O O . ASP A 1 105 ? 15.805 -1.904 -12.293 1.00 74.25 105 ASP A O 1
ATOM 804 N N . ILE A 1 106 ? 15.354 -0.300 -10.787 1.00 82.69 106 ILE A N 1
ATOM 805 C CA . ILE A 1 106 ? 14.038 -0.783 -10.364 1.00 82.69 106 ILE A CA 1
ATOM 806 C C . ILE A 1 106 ? 12.973 0.205 -10.870 1.00 82.69 106 ILE A C 1
ATOM 808 O O . ILE A 1 106 ? 13.080 1.400 -10.567 1.00 82.69 106 ILE A O 1
ATOM 812 N N . PRO A 1 107 ? 11.980 -0.246 -11.660 1.00 89.12 107 PRO A N 1
ATOM 813 C CA . PRO A 1 107 ? 10.863 0.593 -12.073 1.00 89.12 107 PRO A CA 1
ATOM 814 C C . PRO A 1 107 ? 9.884 0.811 -10.917 1.00 89.12 107 PRO A C 1
ATOM 816 O O . PRO A 1 107 ? 9.910 0.091 -9.925 1.00 89.12 107 PRO A O 1
ATOM 819 N N . PHE A 1 108 ? 8.989 1.776 -11.080 1.00 90.88 108 PHE A N 1
ATOM 820 C CA . PHE A 1 108 ? 7.936 2.092 -10.127 1.00 90.88 108 PHE A CA 1
ATOM 821 C C . PHE A 1 108 ? 6.567 2.063 -10.796 1.00 90.88 108 PHE A C 1
ATOM 823 O O . PHE A 1 108 ? 6.425 2.382 -11.983 1.00 90.88 108 PHE A O 1
ATOM 830 N N . THR A 1 109 ? 5.554 1.759 -9.993 1.00 94.56 109 THR A N 1
ATOM 831 C CA . THR A 1 109 ? 4.147 1.877 -10.364 1.00 94.56 109 THR A CA 1
ATOM 832 C C . THR A 1 109 ? 3.432 2.777 -9.372 1.00 94.56 109 THR A C 1
ATOM 834 O O . THR A 1 109 ? 3.481 2.544 -8.165 1.00 94.56 109 THR A O 1
ATOM 837 N N . ASP A 1 110 ? 2.744 3.789 -9.890 1.00 95.75 110 ASP A N 1
ATOM 838 C CA . ASP A 1 110 ? 1.827 4.620 -9.121 1.00 95.75 110 ASP A CA 1
ATOM 839 C C . ASP A 1 110 ? 0.406 4.074 -9.269 1.00 95.75 110 ASP A C 1
ATOM 841 O O . ASP A 1 110 ? -0.057 3.801 -10.381 1.00 95.75 110 ASP A O 1
ATOM 845 N N . PHE A 1 111 ? -0.308 3.973 -8.155 1.00 97.31 111 PHE A N 1
ATOM 846 C CA . PHE A 1 111 ? -1.686 3.504 -8.082 1.00 97.31 111 PHE A CA 1
ATOM 847 C C . PHE A 1 111 ? -2.588 4.600 -7.533 1.00 97.31 111 PHE A C 1
ATOM 849 O O . PHE A 1 111 ? -2.231 5.275 -6.569 1.00 97.31 111 PHE A O 1
ATOM 856 N N . ASN A 1 112 ? -3.780 4.737 -8.111 1.00 97.44 112 ASN A N 1
ATOM 857 C CA . ASN A 1 112 ? -4.865 5.474 -7.476 1.00 97.44 112 ASN A CA 1
ATOM 858 C C . ASN A 1 112 ? -5.488 4.560 -6.417 1.00 97.44 112 ASN A C 1
ATOM 860 O O . ASN A 1 112 ? -6.009 3.488 -6.740 1.00 97.44 112 ASN A O 1
ATOM 864 N N . PHE A 1 113 ? -5.395 4.973 -5.159 1.00 97.12 113 PHE A N 1
ATOM 865 C CA . PHE A 1 113 ? -5.810 4.203 -3.998 1.00 97.12 113 PHE A CA 1
ATOM 866 C C . PHE A 1 113 ? -6.934 4.930 -3.268 1.00 97.12 113 PHE A C 1
ATOM 868 O O . PHE A 1 113 ? -6.761 6.070 -2.835 1.00 97.12 113 PHE A O 1
ATOM 875 N N . ASN A 1 114 ? -8.081 4.272 -3.139 1.00 95.88 114 ASN A N 1
ATOM 876 C CA . ASN A 1 114 ? -9.230 4.786 -2.411 1.00 95.88 114 ASN A CA 1
ATOM 877 C C . ASN A 1 114 ? -9.077 4.456 -0.934 1.00 95.88 114 ASN A C 1
ATOM 879 O O . ASN A 1 114 ? -9.023 3.285 -0.568 1.00 95.88 114 ASN A O 1
ATOM 883 N N . VAL A 1 115 ? -8.990 5.493 -0.108 1.00 94.56 115 VAL A N 1
ATOM 884 C CA . VAL A 1 115 ? -8.755 5.369 1.329 1.00 94.56 115 VAL A CA 1
ATOM 885 C C . VAL A 1 115 ? -10.083 5.204 2.054 1.00 94.56 115 VAL A C 1
ATOM 887 O O . VAL A 1 115 ? -10.991 6.029 1.913 1.00 94.56 115 VAL A O 1
ATOM 890 N N . GLU A 1 116 ? -10.175 4.140 2.841 1.00 92.25 116 GLU A N 1
ATOM 891 C CA . GLU A 1 116 ? -11.316 3.848 3.706 1.00 92.25 116 GLU A CA 1
ATOM 892 C C . GLU A 1 116 ? -11.041 4.352 5.120 1.00 92.25 116 GLU A C 1
ATOM 894 O O . GLU A 1 116 ? -11.860 5.080 5.680 1.00 92.25 116 GLU A O 1
ATOM 899 N N . GLU A 1 117 ? -9.857 4.035 5.656 1.00 90.25 117 GLU A N 1
ATOM 900 C CA . GLU A 1 117 ? -9.468 4.362 7.029 1.00 90.25 117 GLU A CA 1
ATOM 901 C C . GLU A 1 117 ? -8.006 4.829 7.105 1.00 90.25 117 GLU A C 1
ATOM 903 O O . GLU A 1 117 ? -7.136 4.350 6.370 1.00 90.25 117 GLU A O 1
ATOM 908 N N . TYR A 1 118 ? -7.739 5.756 8.029 1.00 90.75 118 TYR A N 1
ATOM 909 C CA . TYR A 1 118 ? -6.400 6.201 8.414 1.00 90.75 118 TYR A CA 1
ATOM 910 C C . TYR A 1 118 ? -6.116 5.731 9.841 1.00 90.75 118 TYR A C 1
ATOM 912 O O . TYR A 1 118 ? -6.844 6.102 10.758 1.00 90.75 118 TYR A O 1
ATOM 920 N N . TRP A 1 119 ? -5.033 4.981 10.034 1.00 88.00 119 TRP A N 1
ATOM 921 C CA . TRP A 1 119 ? -4.571 4.542 11.358 1.00 88.00 119 TRP A CA 1
ATOM 922 C C . TRP A 1 119 ? -3.346 5.316 11.849 1.00 88.00 119 TRP A C 1
ATOM 924 O O . TRP A 1 119 ? -3.123 5.445 13.051 1.00 88.00 119 TRP A O 1
ATOM 934 N N . LYS A 1 120 ? -2.573 5.892 10.923 1.00 88.62 120 LYS A N 1
ATOM 935 C CA . LYS A 1 120 ? -1.498 6.845 11.219 1.00 88.62 120 LYS A CA 1
ATOM 936 C C . LYS A 1 120 ? -1.480 7.928 10.149 1.00 88.62 120 LYS A C 1
ATOM 938 O O . LYS A 1 120 ? -1.567 7.615 8.963 1.00 88.62 120 LYS A O 1
ATOM 943 N N . SER A 1 121 ? -1.404 9.191 10.557 1.00 85.25 121 SER A N 1
ATOM 944 C CA . SER A 1 121 ? -1.286 10.348 9.664 1.00 85.25 121 SER A CA 1
ATOM 945 C C . SER A 1 121 ? -0.934 11.590 10.480 1.00 85.25 121 SER A C 1
ATOM 947 O O . SER A 1 121 ? -1.500 11.798 11.552 1.00 85.25 121 SER A O 1
ATOM 949 N N . ASP A 1 122 ? -0.063 12.442 9.943 1.00 76.06 122 ASP A N 1
ATOM 950 C CA . ASP A 1 122 ? 0.240 13.765 10.511 1.00 76.06 122 ASP A CA 1
ATOM 951 C C . ASP A 1 122 ? -0.812 14.835 10.161 1.00 76.06 122 ASP A C 1
ATOM 953 O O . ASP A 1 122 ? -0.730 15.981 10.617 1.00 76.06 122 ASP A O 1
ATOM 957 N N . LEU A 1 123 ? -1.791 14.500 9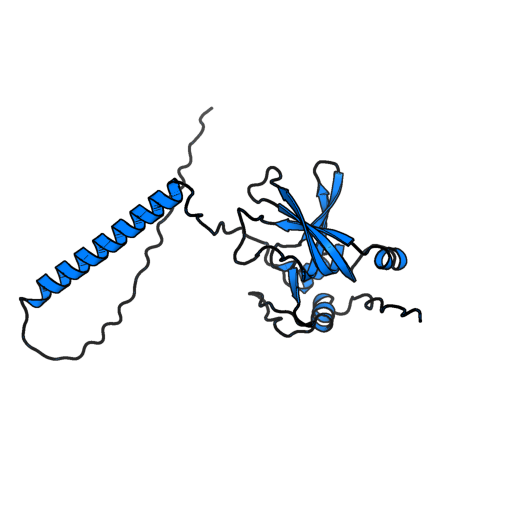.317 1.00 71.00 123 LEU A N 1
ATOM 958 C CA . LEU A 1 123 ? -2.873 15.417 8.967 1.00 71.00 123 LEU A CA 1
ATOM 959 C C . LEU A 1 123 ? -3.877 15.521 10.114 1.00 71.00 123 LEU A C 1
ATOM 961 O O . LEU A 1 123 ? -4.100 14.573 10.872 1.00 71.00 123 LEU A O 1
ATOM 965 N N . LYS A 1 124 ? -4.545 16.673 10.204 1.00 66.00 124 LYS A N 1
ATOM 966 C CA . LYS A 1 124 ? -5.638 16.847 11.165 1.00 66.00 124 LYS A CA 1
ATOM 967 C C . LYS A 1 124 ? -6.789 15.900 10.826 1.00 66.00 124 LYS A C 1
ATOM 969 O O . LYS A 1 124 ? -7.054 15.616 9.663 1.00 66.00 124 LYS A O 1
ATOM 974 N N . GLU A 1 125 ? -7.524 15.480 11.848 1.00 61.97 125 GLU A N 1
ATOM 975 C CA . GLU A 1 125 ? -8.638 14.526 11.744 1.00 61.97 125 GLU A CA 1
ATOM 976 C C . GLU A 1 125 ? -9.674 14.902 10.661 1.00 61.97 125 GLU A C 1
ATOM 978 O O . GLU A 1 125 ? -10.094 14.070 9.859 1.00 61.97 125 GLU A O 1
ATOM 983 N N . GLU A 1 126 ? -10.020 16.189 10.563 1.00 57.97 126 GLU A N 1
ATOM 984 C CA . GLU A 1 126 ? -10.951 16.726 9.557 1.00 57.97 126 GLU A CA 1
ATOM 985 C C . GLU A 1 126 ? -10.419 16.612 8.112 1.00 57.97 126 GLU A C 1
ATOM 987 O O . GLU A 1 126 ? -11.188 16.432 7.163 1.00 57.97 126 GLU A O 1
ATOM 992 N N . GLU A 1 127 ? -9.098 16.688 7.938 1.00 65.19 127 GLU A N 1
ATOM 993 C CA . GLU A 1 127 ? -8.424 16.559 6.643 1.00 65.19 127 GLU A CA 1
ATOM 994 C C . GLU A 1 127 ? -8.315 15.084 6.233 1.00 65.19 127 GLU A C 1
ATOM 996 O O . GLU A 1 127 ? -8.587 14.763 5.076 1.00 65.19 127 GLU A O 1
ATOM 1001 N N . ASN A 1 128 ? -8.037 14.180 7.184 1.00 62.16 128 ASN A N 1
ATOM 1002 C CA . ASN A 1 128 ? -8.042 12.729 6.949 1.00 62.16 128 ASN A CA 1
ATOM 1003 C C . ASN A 1 128 ? -9.405 12.250 6.430 1.00 62.16 128 ASN A C 1
ATOM 1005 O O . ASN A 1 128 ? -9.480 11.545 5.429 1.00 62.16 128 ASN A O 1
ATOM 1009 N N . ASN A 1 129 ? -10.503 12.703 7.039 1.00 64.88 129 ASN A N 1
ATOM 1010 C CA . ASN A 1 129 ? -11.850 12.307 6.613 1.00 64.88 129 ASN A CA 1
ATOM 1011 C C . ASN A 1 129 ? -12.243 12.832 5.222 1.00 64.88 129 ASN A C 1
ATOM 1013 O O . ASN A 1 129 ? -13.150 12.287 4.586 1.00 64.88 129 ASN A O 1
ATOM 1017 N N . SER A 1 130 ? -11.573 13.885 4.750 1.00 70.50 130 SER A N 1
ATOM 1018 C CA . SER A 1 130 ? -11.874 14.545 3.478 1.00 70.50 130 SER A CA 1
ATOM 1019 C C . SER A 1 130 ? -11.095 13.955 2.298 1.00 70.50 130 SER A C 1
ATOM 1021 O O . SER A 1 130 ? -11.557 14.035 1.157 1.00 70.50 130 SER A O 1
ATOM 1023 N N . ILE A 1 131 ? -9.927 13.355 2.544 1.00 79.19 131 ILE A N 1
ATOM 1024 C CA . ILE A 1 131 ? -9.095 12.757 1.497 1.00 79.19 131 ILE A CA 1
ATOM 1025 C C . ILE A 1 131 ? -9.508 11.298 1.312 1.00 79.19 131 ILE A C 1
ATOM 1027 O O . ILE A 1 131 ? -9.181 10.426 2.105 1.00 79.19 131 ILE A O 1
ATOM 1031 N N . LYS A 1 132 ? -10.248 11.035 0.234 1.00 87.06 132 LYS A N 1
ATOM 1032 C CA . LYS A 1 132 ? -10.733 9.688 -0.105 1.00 87.06 132 LYS A CA 1
ATOM 1033 C C . LYS A 1 132 ? -9.894 8.973 -1.158 1.00 87.06 132 LYS A C 1
ATOM 1035 O O . LYS A 1 132 ? -10.107 7.790 -1.382 1.00 87.06 132 LYS A O 1
ATOM 1040 N N . GLN A 1 133 ? -8.955 9.667 -1.797 1.00 92.06 133 GLN A N 1
ATOM 1041 C CA . GLN A 1 133 ? -8.106 9.099 -2.840 1.00 92.06 133 GLN A CA 1
ATOM 1042 C C . GLN A 1 133 ? -6.678 9.633 -2.713 1.00 92.06 133 GLN A C 1
ATOM 1044 O O . GLN A 1 133 ? -6.471 10.837 -2.557 1.00 92.06 133 GLN A O 1
ATOM 1049 N N . LEU A 1 134 ? -5.702 8.734 -2.806 1.00 93.62 134 LEU A N 1
ATOM 1050 C CA . LEU A 1 134 ? -4.274 9.033 -2.799 1.00 93.62 134 LEU A CA 1
ATOM 1051 C C . LEU A 1 134 ? -3.587 8.376 -3.994 1.00 93.62 134 LEU A C 1
ATOM 1053 O O . LEU A 1 134 ? -4.031 7.341 -4.489 1.00 93.62 134 LEU A O 1
ATOM 1057 N N . VAL A 1 135 ? -2.472 8.962 -4.429 1.00 95.38 135 VAL A N 1
ATOM 1058 C CA . VAL A 1 135 ? -1.537 8.286 -5.332 1.00 95.38 135 VAL A CA 1
ATOM 1059 C C . VAL A 1 135 ? -0.433 7.672 -4.484 1.00 95.38 135 VAL A C 1
ATOM 1061 O O . VAL A 1 135 ? 0.274 8.391 -3.779 1.00 95.38 135 VAL A O 1
ATOM 1064 N N . VAL A 1 136 ? -0.304 6.350 -4.547 1.00 95.44 136 VAL A N 1
ATOM 1065 C CA . VAL A 1 136 ? 0.708 5.587 -3.804 1.00 95.44 136 VAL A CA 1
ATOM 1066 C C . VAL A 1 136 ? 1.648 4.888 -4.773 1.00 95.44 136 VAL A C 1
ATOM 1068 O O . VAL A 1 136 ? 1.217 4.404 -5.820 1.00 95.44 136 VAL A O 1
ATOM 1071 N N . THR A 1 137 ? 2.926 4.818 -4.428 1.00 94.38 137 THR A N 1
ATOM 1072 C CA . THR A 1 137 ? 3.968 4.235 -5.271 1.00 94.38 137 THR A CA 1
ATOM 1073 C C . THR A 1 137 ? 4.481 2.923 -4.695 1.00 94.38 137 THR A C 1
ATOM 1075 O O . THR A 1 137 ? 4.796 2.835 -3.508 1.00 94.38 137 THR A O 1
ATOM 1078 N N . GLN A 1 138 ? 4.629 1.934 -5.573 1.00 93.00 138 GLN A N 1
ATOM 1079 C CA . GLN A 1 138 ? 5.245 0.639 -5.303 1.00 93.00 138 GLN A CA 1
ATOM 1080 C C . GLN A 1 138 ? 6.456 0.416 -6.222 1.00 93.00 138 GLN A C 1
ATOM 1082 O O . GLN A 1 138 ? 6.444 0.844 -7.380 1.00 93.00 138 GLN A O 1
ATOM 1087 N N . ASP A 1 139 ? 7.472 -0.292 -5.730 1.00 89.44 139 ASP A N 1
ATOM 1088 C CA . ASP A 1 139 ? 8.537 -0.865 -6.553 1.00 89.44 139 ASP A CA 1
ATOM 1089 C C . ASP A 1 139 ? 8.008 -1.956 -7.503 1.00 89.44 139 ASP A C 1
ATOM 1091 O O . ASP A 1 139 ? 7.213 -2.823 -7.133 1.00 89.44 139 ASP A O 1
ATOM 1095 N N . GLY A 1 140 ? 8.514 -1.954 -8.731 1.00 89.12 140 GLY A N 1
ATOM 1096 C CA . GLY A 1 140 ? 8.137 -2.873 -9.798 1.00 89.12 140 GLY A CA 1
ATOM 1097 C C . GLY A 1 140 ? 7.135 -2.277 -10.786 1.00 89.12 140 GLY A C 1
ATOM 1098 O O . GLY A 1 140 ? 6.558 -1.210 -10.575 1.00 89.12 140 GLY A O 1
ATOM 1099 N N . ASN A 1 141 ? 6.940 -2.981 -11.899 1.00 90.62 141 ASN A N 1
ATOM 1100 C CA . ASN A 1 141 ? 5.940 -2.681 -12.923 1.00 90.62 141 ASN A CA 1
ATOM 1101 C C . ASN A 1 141 ? 5.505 -3.962 -13.663 1.00 90.62 141 ASN A C 1
ATOM 1103 O O . ASN A 1 141 ? 5.916 -5.071 -13.309 1.00 90.62 141 ASN A O 1
ATOM 1107 N N . SER A 1 142 ? 4.652 -3.831 -14.681 1.00 87.75 142 SER A N 1
ATOM 1108 C CA . SER A 1 142 ? 4.160 -4.975 -15.464 1.00 87.75 142 SER A CA 1
ATOM 1109 C C . SER A 1 142 ? 5.268 -5.749 -16.200 1.00 87.75 142 SER A C 1
ATOM 1111 O O . SER A 1 142 ? 5.087 -6.908 -16.597 1.00 87.75 142 SER A O 1
ATOM 1113 N N . GLU A 1 143 ? 6.437 -5.132 -16.387 1.00 84.44 143 GLU A N 1
ATOM 1114 C CA . GLU A 1 143 ? 7.579 -5.745 -17.050 1.00 84.44 143 GLU A CA 1
ATOM 1115 C C . GLU A 1 143 ? 8.521 -6.471 -16.092 1.00 84.44 143 GLU A C 1
ATOM 1117 O O . GLU A 1 143 ? 8.972 -7.570 -16.435 1.00 84.44 143 GLU A O 1
ATOM 1122 N N . LEU A 1 144 ? 8.768 -5.874 -14.924 1.00 83.00 144 LEU A N 1
ATOM 1123 C CA . LEU A 1 144 ? 9.687 -6.316 -13.884 1.00 83.00 144 LEU A CA 1
ATOM 1124 C C . LEU A 1 144 ? 8.959 -6.295 -12.536 1.00 83.00 144 LEU A C 1
ATOM 1126 O O . LEU A 1 144 ? 8.798 -5.251 -11.904 1.00 83.00 144 LEU A O 1
ATOM 1130 N N . ASN A 1 145 ? 8.523 -7.479 -12.115 1.00 76.94 145 ASN A N 1
ATOM 1131 C CA . ASN A 1 145 ? 7.864 -7.722 -10.840 1.00 76.94 145 ASN A CA 1
ATOM 1132 C C . ASN A 1 145 ? 8.738 -8.597 -9.929 1.00 76.94 145 ASN A C 1
ATOM 1134 O O . ASN A 1 145 ? 9.677 -9.263 -10.375 1.00 76.94 145 ASN A O 1
ATOM 1138 N N . PHE A 1 146 ? 8.415 -8.593 -8.639 1.00 80.44 146 PHE A N 1
ATOM 1139 C CA . PHE A 1 146 ? 9.141 -9.339 -7.619 1.00 80.44 146 PHE A CA 1
ATOM 1140 C C . PHE A 1 146 ? 8.233 -10.424 -7.047 1.00 80.44 146 PHE A C 1
ATOM 1142 O O . PHE A 1 146 ? 7.108 -10.138 -6.652 1.00 80.44 146 PHE A O 1
ATOM 1149 N N . ASN A 1 147 ? 8.703 -11.671 -6.987 1.00 77.56 147 ASN A N 1
ATOM 1150 C CA . ASN A 1 147 ? 7.880 -12.787 -6.500 1.00 77.56 147 ASN A CA 1
ATOM 1151 C C . ASN A 1 147 ? 7.464 -12.607 -5.033 1.00 77.56 147 ASN A C 1
ATOM 1153 O O . ASN A 1 147 ? 6.335 -12.918 -4.672 1.00 77.56 147 ASN A O 1
ATOM 1157 N N . GLU A 1 148 ? 8.370 -12.082 -4.210 1.00 75.44 148 GLU A N 1
ATOM 1158 C CA . GLU A 1 148 ? 8.137 -11.810 -2.785 1.00 75.44 148 GLU A CA 1
ATOM 1159 C C . GLU A 1 148 ? 7.391 -10.486 -2.562 1.00 75.44 148 GLU A C 1
ATOM 1161 O O . GLU A 1 148 ? 6.831 -10.259 -1.497 1.00 75.44 148 GLU A O 1
ATOM 1166 N N . HIS A 1 149 ? 7.325 -9.627 -3.584 1.00 80.38 149 HIS A N 1
ATOM 1167 C CA . HIS A 1 149 ? 6.625 -8.346 -3.554 1.00 80.38 149 HIS A CA 1
ATOM 1168 C C . HIS A 1 149 ? 5.849 -8.130 -4.865 1.00 80.38 149 HIS A C 1
ATOM 1170 O O . HIS A 1 149 ? 6.210 -7.266 -5.673 1.00 80.38 149 HIS A O 1
ATOM 1176 N N . PRO A 1 150 ? 4.800 -8.937 -5.129 1.00 87.94 150 PRO A N 1
ATOM 1177 C CA . PRO A 1 150 ? 4.024 -8.808 -6.357 1.00 87.94 150 PRO A CA 1
ATOM 1178 C C . PRO A 1 150 ? 3.358 -7.435 -6.405 1.00 87.94 150 PRO A C 1
ATOM 1180 O O . PRO A 1 150 ? 3.119 -6.822 -5.364 1.00 87.94 150 PRO A O 1
ATOM 1183 N N . LEU A 1 151 ? 3.030 -6.931 -7.591 1.00 91.56 151 LEU A N 1
ATOM 1184 C CA . LEU A 1 151 ? 2.280 -5.680 -7.703 1.00 91.56 151 LEU A CA 1
ATOM 1185 C C . LEU A 1 151 ? 0.912 -5.779 -7.027 1.00 91.56 151 LEU A C 1
ATOM 1187 O O . LEU A 1 151 ? 0.310 -6.849 -6.958 1.00 91.56 151 LEU A O 1
ATOM 1191 N N . MET A 1 152 ? 0.425 -4.649 -6.524 1.00 94.25 152 MET A N 1
ATOM 1192 C CA . MET A 1 152 ? -0.970 -4.519 -6.125 1.00 94.25 152 MET A CA 1
ATOM 1193 C C . MET A 1 152 ? -1.923 -4.796 -7.292 1.00 94.25 152 MET A C 1
ATOM 1195 O O . MET A 1 152 ? -1.683 -4.403 -8.434 1.00 94.25 152 MET A O 1
ATOM 1199 N N . GLU A 1 153 ? -3.038 -5.444 -6.982 1.00 94.56 153 GLU A N 1
ATOM 1200 C CA . GLU A 1 153 ? -4.092 -5.763 -7.931 1.00 94.56 153 GLU A CA 1
ATOM 1201 C C . GLU A 1 153 ? -5.227 -4.744 -7.835 1.00 94.56 153 GLU A C 1
ATOM 1203 O O . GLU A 1 153 ? -5.659 -4.340 -6.754 1.00 94.56 153 GLU A O 1
ATOM 1208 N N . VAL A 1 154 ? -5.760 -4.360 -8.992 1.00 95.31 154 VAL A N 1
ATOM 1209 C CA . VAL A 1 154 ? -6.932 -3.488 -9.071 1.00 95.31 154 VAL A CA 1
ATOM 1210 C C . VAL A 1 154 ? -8.139 -4.173 -8.424 1.00 95.31 154 VAL A C 1
ATOM 1212 O O . VAL A 1 154 ? -8.396 -5.354 -8.651 1.00 95.31 154 VAL A O 1
ATOM 1215 N N . ASN A 1 155 ? -8.919 -3.406 -7.662 1.00 95.00 155 ASN A N 1
ATOM 1216 C CA . ASN A 1 155 ? -10.066 -3.848 -6.869 1.00 95.00 155 ASN A CA 1
ATOM 1217 C C . ASN A 1 155 ? -9.745 -4.782 -5.692 1.00 95.00 155 ASN A C 1
ATOM 1219 O O . ASN A 1 155 ? -10.667 -5.421 -5.175 1.00 95.00 155 ASN A O 1
ATOM 1223 N N . LYS A 1 156 ? -8.492 -4.850 -5.244 1.00 94.94 156 LYS A N 1
ATOM 1224 C CA . LYS A 1 156 ? -8.123 -5.525 -3.996 1.00 94.94 156 LYS A CA 1
ATOM 1225 C C . LYS A 1 156 ? -7.909 -4.524 -2.865 1.00 94.94 156 LYS A C 1
ATOM 1227 O O . LYS A 1 156 ? -7.560 -3.366 -3.113 1.00 94.94 156 LYS A O 1
ATOM 1232 N N . GLU A 1 157 ? -8.167 -4.993 -1.651 1.00 94.94 157 GLU A N 1
ATOM 1233 C CA . GLU A 1 157 ? -8.011 -4.238 -0.411 1.00 94.94 157 GLU A CA 1
ATOM 1234 C C . GLU A 1 157 ? -6.657 -4.525 0.229 1.00 94.94 157 GLU A C 1
ATOM 1236 O O . GLU A 1 157 ? -6.159 -5.655 0.189 1.00 94.94 157 GLU A O 1
ATOM 1241 N N . TYR A 1 158 ? -6.065 -3.483 0.806 1.00 95.06 158 TYR A N 1
ATOM 1242 C CA . TYR A 1 158 ? -4.741 -3.539 1.402 1.00 95.06 158 TYR A CA 1
ATOM 1243 C C . TYR A 1 158 ? -4.642 -2.652 2.638 1.00 95.06 158 TYR A C 1
ATOM 1245 O O . TYR A 1 158 ? -5.287 -1.603 2.721 1.00 95.06 158 TYR A O 1
ATOM 1253 N N . ILE A 1 159 ? -3.744 -3.045 3.539 1.00 94.00 159 ILE A N 1
ATOM 1254 C CA . ILE A 1 159 ? -3.116 -2.151 4.510 1.00 94.00 159 ILE A CA 1
ATOM 1255 C C . ILE A 1 159 ? -1.779 -1.698 3.934 1.00 94.00 159 ILE A C 1
ATOM 1257 O O . ILE A 1 159 ? -0.962 -2.539 3.549 1.00 94.00 159 ILE A O 1
ATOM 1261 N N . LEU A 1 160 ? -1.552 -0.385 3.889 1.00 94.62 160 LEU A N 1
ATOM 1262 C CA . LEU A 1 160 ? -0.321 0.208 3.374 1.00 94.62 160 LEU A CA 1
ATOM 1263 C C . LEU A 1 160 ? 0.397 1.023 4.446 1.00 94.62 160 LEU A C 1
ATOM 1265 O O . LEU A 1 160 ? -0.208 1.881 5.089 1.00 94.62 160 LEU A O 1
ATOM 1269 N N . PHE A 1 161 ? 1.704 0.802 4.553 1.00 93.38 161 PHE A N 1
ATOM 1270 C CA . PHE A 1 161 ? 2.633 1.588 5.357 1.00 93.38 161 PHE A CA 1
ATOM 1271 C C . PHE A 1 161 ? 3.445 2.458 4.407 1.00 93.38 161 PHE A C 1
ATOM 1273 O O . PHE A 1 161 ? 4.205 1.960 3.570 1.00 93.38 161 PHE A O 1
ATOM 1280 N N . LEU A 1 162 ? 3.241 3.767 4.505 1.00 93.12 162 LEU A N 1
ATOM 1281 C CA . LEU A 1 162 ? 3.698 4.732 3.520 1.00 93.12 162 LEU A CA 1
ATOM 1282 C C . LEU A 1 162 ? 4.631 5.762 4.146 1.00 93.12 162 LEU A C 1
ATOM 1284 O O . LEU A 1 162 ? 4.413 6.253 5.257 1.00 93.12 162 LEU A O 1
ATOM 1288 N N . LYS A 1 163 ? 5.639 6.142 3.366 1.00 91.00 163 LYS A N 1
ATOM 1289 C CA . LYS A 1 163 ? 6.574 7.218 3.676 1.00 91.00 163 LYS A CA 1
ATOM 1290 C C . LYS A 1 163 ? 6.420 8.357 2.681 1.00 91.00 163 LYS A C 1
ATOM 1292 O O . LYS A 1 163 ? 6.280 8.123 1.478 1.00 91.00 163 LYS A O 1
ATOM 1297 N N . ARG A 1 164 ? 6.473 9.591 3.172 1.00 89.94 164 ARG A N 1
ATOM 1298 C CA . ARG A 1 164 ? 6.522 10.806 2.360 1.00 89.94 164 ARG A CA 1
ATOM 1299 C C . ARG A 1 164 ? 7.951 11.006 1.873 1.00 89.94 164 ARG A C 1
ATOM 1301 O O . ARG A 1 164 ? 8.897 11.110 2.652 1.00 89.94 164 ARG A O 1
ATOM 1308 N N . VAL A 1 165 ? 8.114 11.075 0.561 1.00 87.62 165 VAL A N 1
ATOM 1309 C CA . VAL A 1 165 ? 9.388 11.384 -0.091 1.00 87.62 165 VAL A CA 1
ATOM 1310 C C . VAL A 1 165 ? 9.193 12.515 -1.087 1.00 87.62 165 VAL A C 1
ATOM 1312 O O . VAL A 1 165 ? 8.094 12.736 -1.587 1.00 87.62 165 VAL A O 1
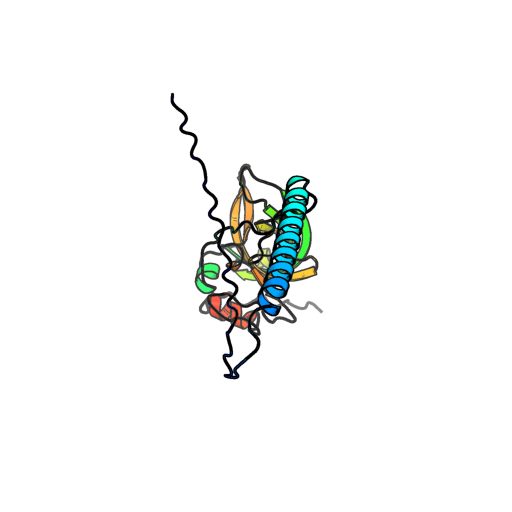ATOM 1315 N N . LEU A 1 166 ? 10.262 13.248 -1.384 1.00 83.56 166 LEU A N 1
ATOM 1316 C CA . LEU A 1 166 ? 10.247 14.263 -2.432 1.00 83.56 166 LEU A CA 1
ATOM 1317 C C . LEU A 1 166 ? 10.775 13.653 -3.727 1.00 83.56 166 LEU A C 1
ATOM 1319 O O . LEU A 1 166 ? 11.843 13.039 -3.737 1.00 83.56 166 LEU A O 1
ATOM 1323 N N . ASN A 1 167 ? 10.038 13.832 -4.820 1.00 80.19 167 ASN A N 1
ATOM 1324 C CA . ASN A 1 167 ? 10.522 13.477 -6.148 1.00 80.19 167 ASN A CA 1
ATOM 1325 C C . ASN A 1 167 ? 11.574 14.495 -6.643 1.00 80.19 167 ASN A C 1
ATOM 1327 O O . ASN A 1 167 ? 11.848 15.515 -6.006 1.00 80.19 167 ASN A O 1
ATOM 1331 N N . ASN A 1 168 ? 12.138 14.256 -7.829 1.00 75.69 168 ASN A N 1
ATOM 1332 C CA . ASN A 1 168 ? 13.152 15.138 -8.428 1.00 75.69 168 ASN A CA 1
ATOM 1333 C C . ASN A 1 168 ? 12.660 16.575 -8.716 1.00 75.69 168 ASN A C 1
ATOM 1335 O O . ASN A 1 168 ? 13.480 17.463 -8.943 1.00 75.69 168 ASN A O 1
ATOM 1339 N N . ASN A 1 169 ? 11.345 16.809 -8.701 1.00 80.81 169 ASN A N 1
ATOM 1340 C CA . ASN A 1 169 ? 10.717 18.119 -8.876 1.00 80.81 169 ASN A CA 1
ATOM 1341 C C . ASN A 1 169 ? 10.358 18.795 -7.536 1.00 80.81 169 ASN A C 1
ATOM 1343 O O . ASN A 1 169 ? 9.727 19.850 -7.549 1.00 80.81 169 ASN A O 1
ATOM 1347 N N . ASN A 1 170 ? 10.766 18.224 -6.392 1.00 80.06 170 ASN A N 1
ATOM 1348 C CA . ASN A 1 170 ? 10.357 18.623 -5.037 1.00 80.06 170 ASN A CA 1
ATOM 1349 C C . ASN A 1 170 ? 8.844 18.514 -4.776 1.00 80.06 170 ASN A C 1
ATOM 1351 O O . ASN A 1 170 ? 8.307 19.233 -3.934 1.00 80.06 170 ASN A O 1
ATOM 1355 N N . GLU A 1 171 ? 8.154 17.626 -5.485 1.00 80.50 171 GLU A N 1
ATOM 1356 C CA . GLU A 1 171 ? 6.761 17.292 -5.201 1.00 80.50 171 GLU A CA 1
ATOM 1357 C C . GLU A 1 171 ? 6.721 16.099 -4.244 1.00 80.50 171 GLU A C 1
ATOM 1359 O O . GLU A 1 171 ? 7.531 15.173 -4.350 1.00 80.50 171 GLU A O 1
ATOM 1364 N N . GLU A 1 172 ? 5.784 16.129 -3.301 1.00 84.56 172 GLU A N 1
ATOM 1365 C CA . GLU A 1 172 ? 5.586 15.039 -2.352 1.00 84.56 172 GLU A CA 1
ATOM 1366 C C . GLU A 1 172 ? 5.018 13.797 -3.050 1.00 84.56 172 GLU A C 1
ATOM 1368 O O . GLU A 1 172 ? 4.147 13.881 -3.917 1.00 84.56 172 GLU A O 1
ATOM 1373 N N . LYS A 1 173 ? 5.519 12.636 -2.642 1.00 88.56 173 LYS A N 1
ATOM 1374 C CA . LYS A 1 173 ? 5.138 11.317 -3.127 1.00 88.56 173 LYS A CA 1
ATOM 1375 C C . LYS A 1 173 ? 5.024 10.369 -1.941 1.00 88.56 173 LYS A C 1
ATOM 1377 O O . LYS A 1 173 ? 5.829 10.437 -1.014 1.00 88.56 173 LYS A O 1
ATOM 1382 N N . LEU A 1 174 ? 4.041 9.478 -1.986 1.00 92.50 174 LEU A N 1
ATOM 1383 C CA . LEU A 1 174 ? 3.843 8.440 -0.979 1.00 92.50 174 LEU A CA 1
ATOM 1384 C C . LEU A 1 174 ? 4.378 7.122 -1.522 1.00 92.50 174 LEU A C 1
ATOM 1386 O O . LEU A 1 174 ? 3.855 6.613 -2.509 1.00 92.50 174 LEU A O 1
ATOM 1390 N N . ILE A 1 175 ? 5.417 6.579 -0.897 1.00 91.38 175 ILE A N 1
ATOM 1391 C CA . ILE A 1 175 ? 6.038 5.314 -1.305 1.00 91.38 175 ILE A CA 1
ATOM 1392 C C . ILE A 1 175 ? 5.864 4.259 -0.214 1.00 91.38 175 ILE A C 1
ATOM 1394 O O . ILE A 1 175 ? 5.933 4.582 0.972 1.00 91.38 175 ILE A O 1
ATOM 1398 N N . MET A 1 176 ? 5.631 3.008 -0.612 1.00 91.75 176 MET A N 1
ATOM 1399 C CA . MET A 1 176 ? 5.591 1.883 0.324 1.00 91.75 176 MET A CA 1
ATOM 1400 C C . MET A 1 176 ? 6.935 1.703 1.026 1.00 91.75 176 MET A C 1
ATOM 1402 O O . MET A 1 176 ? 7.998 1.786 0.409 1.00 91.75 176 MET A O 1
ATOM 1406 N N . ILE A 1 177 ? 6.886 1.439 2.326 1.00 86.50 177 ILE A N 1
ATOM 1407 C CA . ILE A 1 177 ? 8.088 1.180 3.118 1.00 86.50 177 ILE A CA 1
ATOM 1408 C C . ILE A 1 177 ? 8.573 -0.233 2.848 1.00 86.50 177 ILE A C 1
ATOM 1410 O O . ILE A 1 177 ? 7.785 -1.17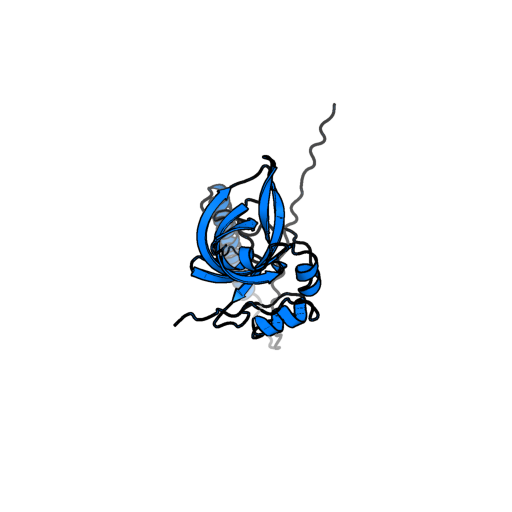0 2.813 1.00 86.50 177 ILE A O 1
ATOM 1414 N N . ALA A 1 178 ? 9.888 -0.384 2.691 1.00 77.50 178 ALA A N 1
ATOM 1415 C CA . ALA A 1 178 ? 10.548 -1.685 2.699 1.00 77.50 178 ALA A CA 1
ATOM 1416 C C . ALA A 1 178 ? 9.930 -2.745 1.766 1.00 77.50 178 ALA A C 1
ATOM 1418 O O . ALA A 1 178 ? 9.908 -3.926 2.106 1.00 77.50 178 ALA A O 1
ATOM 1419 N N . GLY A 1 179 ? 9.431 -2.327 0.596 1.00 80.12 179 GLY A N 1
ATOM 1420 C CA . GLY A 1 179 ? 8.843 -3.207 -0.416 1.00 80.12 179 GLY A CA 1
ATOM 1421 C C . GLY A 1 179 ? 7.749 -4.124 0.153 1.00 80.12 179 GLY A C 1
ATOM 1422 O O . GLY A 1 179 ? 6.662 -3.637 0.475 1.00 80.12 179 GLY A O 1
ATOM 1423 N N . PRO A 1 180 ? 7.988 -5.449 0.267 1.00 76.88 180 PRO A N 1
ATOM 1424 C CA . PRO A 1 180 ? 6.985 -6.410 0.735 1.00 76.88 180 PRO A CA 1
ATOM 1425 C C . PRO A 1 180 ? 6.450 -6.139 2.137 1.00 76.88 180 PRO A C 1
ATOM 1427 O O . PRO A 1 180 ? 5.287 -6.443 2.387 1.00 76.88 180 PRO A O 1
ATOM 1430 N N . ASN A 1 181 ? 7.249 -5.538 3.017 1.00 78.31 181 ASN A N 1
ATOM 1431 C CA . ASN A 1 181 ? 6.860 -5.299 4.407 1.00 78.31 181 ASN A CA 1
ATOM 1432 C C . ASN A 1 181 ? 5.933 -4.083 4.573 1.00 78.31 181 ASN A C 1
ATOM 1434 O O . ASN A 1 181 ? 5.337 -3.902 5.628 1.00 78.31 181 ASN A O 1
ATOM 1438 N N . GLY A 1 182 ? 5.787 -3.249 3.540 1.00 82.50 182 GLY A N 1
ATOM 1439 C CA . GLY A 1 182 ? 4.923 -2.067 3.574 1.00 82.50 182 GLY A CA 1
ATOM 1440 C C . GLY A 1 182 ? 3.501 -2.307 3.078 1.00 82.50 182 GLY A C 1
ATOM 1441 O O . GLY A 1 182 ? 2.740 -1.347 2.945 1.00 82.50 182 GLY A O 1
ATOM 1442 N N . LYS A 1 183 ? 3.145 -3.553 2.746 1.00 89.44 183 LYS A N 1
ATOM 1443 C CA . LYS A 1 183 ? 1.864 -3.895 2.129 1.00 89.44 183 LYS A CA 1
ATOM 1444 C C . LYS A 1 183 ? 1.344 -5.237 2.624 1.00 89.44 183 LYS A C 1
ATOM 1446 O O . LYS A 1 183 ? 2.028 -6.246 2.478 1.00 89.44 183 LYS A O 1
ATOM 1451 N N . PHE A 1 184 ? 0.079 -5.244 3.038 1.00 89.06 184 PHE A N 1
ATOM 1452 C CA . PHE A 1 184 ? -0.620 -6.442 3.495 1.00 89.06 184 PHE A CA 1
ATOM 1453 C C . PHE A 1 184 ? -1.956 -6.604 2.784 1.00 89.06 184 PHE A C 1
ATOM 1455 O O . PHE A 1 184 ? -2.762 -5.674 2.756 1.00 89.06 184 PHE A O 1
ATOM 1462 N N . ASN A 1 185 ? -2.185 -7.777 2.195 1.00 90.38 185 ASN A N 1
ATOM 1463 C CA . ASN A 1 185 ? -3.437 -8.090 1.508 1.00 90.38 185 ASN A CA 1
ATOM 1464 C C . ASN A 1 185 ? -4.560 -8.320 2.520 1.00 90.38 185 ASN A C 1
ATOM 1466 O O . ASN A 1 185 ? -4.374 -9.081 3.470 1.00 90.38 185 ASN A O 1
ATOM 1470 N N . LEU A 1 186 ? -5.733 -7.744 2.262 1.00 88.75 186 LEU A N 1
ATOM 1471 C CA . LEU A 1 186 ? -6.937 -8.004 3.045 1.00 88.75 186 LEU A CA 1
ATOM 1472 C C . LEU A 1 186 ? -7.936 -8.868 2.274 1.00 88.75 186 LEU A C 1
ATOM 1474 O O . LEU A 1 186 ? -8.205 -8.656 1.088 1.00 88.75 186 LEU A O 1
ATOM 1478 N N . ASN A 1 187 ? -8.520 -9.826 2.985 1.00 87.12 187 ASN A N 1
ATOM 1479 C CA . ASN A 1 187 ? -9.644 -10.630 2.539 1.00 87.12 187 ASN A CA 1
ATOM 1480 C C . ASN A 1 187 ? -10.679 -10.701 3.668 1.00 87.12 187 ASN A C 1
ATOM 1482 O O . ASN A 1 187 ? -10.409 -11.279 4.716 1.00 87.12 187 ASN A O 1
ATOM 1486 N N . GLU A 1 188 ? -11.844 -10.079 3.475 1.00 85.38 188 GLU A N 1
ATOM 1487 C CA . GLU A 1 188 ? -12.909 -10.009 4.491 1.00 85.38 188 GLU A CA 1
ATOM 1488 C C . GLU A 1 188 ? -12.408 -9.485 5.860 1.00 85.38 188 GLU A C 1
ATOM 1490 O O . GLU A 1 188 ? -12.767 -10.022 6.903 1.00 85.38 188 GLU A O 1
ATOM 1495 N N . ASN A 1 189 ? -11.580 -8.428 5.855 1.00 84.50 189 ASN A N 1
ATOM 1496 C CA . ASN A 1 189 ? -10.878 -7.846 7.018 1.00 84.50 189 ASN A CA 1
ATOM 1497 C C . ASN A 1 189 ? -9.788 -8.717 7.673 1.00 84.50 189 ASN A C 1
ATOM 1499 O O . ASN A 1 189 ? -9.218 -8.296 8.680 1.00 84.50 189 ASN A O 1
ATOM 1503 N N . PHE A 1 190 ? -9.457 -9.878 7.111 1.00 84.94 190 PHE A N 1
ATOM 1504 C CA . PHE A 1 190 ? -8.345 -10.707 7.573 1.00 84.94 190 PHE A CA 1
ATOM 1505 C C . PHE A 1 190 ? -7.118 -10.535 6.684 1.00 84.94 190 PHE A C 1
ATOM 1507 O O . PHE A 1 190 ? -7.239 -10.408 5.463 1.00 84.94 190 PHE A O 1
ATOM 1514 N N . ILE A 1 191 ? -5.935 -10.563 7.292 1.00 86.38 191 ILE A N 1
ATOM 1515 C CA . ILE A 1 191 ? -4.669 -10.518 6.563 1.00 86.38 191 ILE A CA 1
ATOM 1516 C C . ILE A 1 191 ? -4.443 -11.861 5.860 1.00 86.38 191 ILE A C 1
ATOM 1518 O O . ILE A 1 191 ? -4.419 -12.909 6.506 1.00 86.38 191 ILE A O 1
ATOM 1522 N N . ASP A 1 192 ? -4.255 -11.826 4.540 1.00 81.31 192 ASP A N 1
ATOM 1523 C CA . ASP A 1 192 ? -3.967 -12.993 3.691 1.00 81.31 192 ASP A CA 1
ATOM 1524 C C . ASP A 1 192 ? -2.497 -12.972 3.247 1.00 81.31 192 ASP A C 1
ATOM 1526 O O . ASP A 1 192 ? -2.165 -12.805 2.068 1.00 81.31 192 ASP A O 1
ATOM 1530 N N . GLN A 1 193 ? -1.589 -13.032 4.227 1.00 69.88 193 GLN A N 1
ATOM 1531 C CA . GLN A 1 193 ? -0.150 -13.015 3.979 1.00 69.88 193 GLN A CA 1
ATOM 1532 C C . GLN A 1 193 ? 0.629 -13.703 5.103 1.00 69.88 193 GLN A C 1
ATOM 1534 O O . GLN A 1 193 ? 0.279 -13.639 6.278 1.00 69.88 193 GLN A O 1
ATOM 1539 N N . SER A 1 194 ? 1.712 -14.379 4.732 1.00 58.12 194 SER A N 1
ATOM 1540 C CA . SER A 1 194 ? 2.731 -14.858 5.669 1.00 58.12 194 SER A CA 1
ATOM 1541 C C . SER A 1 194 ? 4.009 -14.076 5.401 1.00 58.12 194 SER A C 1
ATOM 1543 O O . SER A 1 194 ? 4.449 -14.020 4.254 1.00 58.12 194 SER A O 1
ATOM 1545 N N . ILE A 1 195 ? 4.573 -13.456 6.435 1.00 60.16 195 ILE A N 1
ATOM 1546 C CA . ILE A 1 195 ? 5.871 -12.784 6.369 1.00 60.16 195 ILE A CA 1
ATOM 1547 C C . ILE A 1 195 ? 6.909 -13.789 6.875 1.00 60.16 195 ILE A C 1
ATOM 1549 O O . ILE A 1 195 ? 6.640 -14.520 7.831 1.00 60.16 195 ILE A O 1
ATOM 1553 N N . ASP A 1 196 ? 8.097 -13.826 6.272 1.00 54.22 196 ASP A N 1
ATOM 1554 C CA . ASP A 1 196 ? 9.170 -14.757 6.662 1.00 54.22 196 ASP A CA 1
ATOM 1555 C C . ASP A 1 196 ? 9.577 -14.635 8.144 1.00 54.22 196 ASP A C 1
ATOM 1557 O O . ASP A 1 196 ? 10.116 -15.578 8.729 1.00 54.22 196 ASP A O 1
ATOM 1561 N N . THR A 1 197 ? 9.278 -13.497 8.774 1.00 50.97 197 THR A N 1
ATOM 1562 C CA . THR A 1 197 ? 9.592 -13.205 10.174 1.00 50.97 197 THR A CA 1
ATOM 1563 C C . THR A 1 197 ? 8.411 -13.403 11.132 1.00 50.97 197 THR A C 1
ATOM 1565 O O . THR A 1 197 ? 8.654 -13.650 12.315 1.00 50.97 197 THR A O 1
ATOM 1568 N N . GLN A 1 198 ? 7.152 -13.359 10.661 1.00 56.34 198 GLN A N 1
ATOM 1569 C CA . GLN A 1 198 ? 5.934 -13.530 11.474 1.00 56.34 198 GLN A CA 1
ATOM 1570 C C . GLN A 1 198 ? 4.728 -14.024 10.639 1.00 56.34 198 GLN A C 1
ATOM 1572 O O . GLN A 1 198 ? 4.439 -13.526 9.550 1.00 56.34 198 GLN A O 1
ATOM 1577 N N . SER A 1 199 ? 3.965 -14.986 11.176 1.00 65.12 199 SER A N 1
ATOM 1578 C CA . SER A 1 199 ? 2.706 -15.444 10.567 1.00 65.12 199 SER A CA 1
ATOM 1579 C C . SER A 1 199 ? 1.545 -14.571 11.036 1.00 65.12 199 SER A C 1
ATOM 1581 O O . SER A 1 199 ? 0.998 -14.820 12.106 1.00 65.12 199 SER A O 1
ATOM 1583 N N . VAL A 1 200 ? 1.151 -13.610 10.205 1.00 72.31 200 VAL A N 1
ATOM 1584 C CA . VAL A 1 200 ? -0.008 -12.722 10.427 1.00 72.31 200 VAL A CA 1
ATOM 1585 C C . VAL A 1 200 ? -1.279 -13.218 9.721 1.00 72.31 200 VAL A C 1
ATOM 1587 O O . VAL A 1 200 ? -2.325 -12.583 9.763 1.00 72.31 200 VAL A O 1
ATOM 1590 N N . ASN A 1 201 ? -1.213 -14.374 9.054 1.00 77.25 201 ASN A N 1
ATOM 1591 C CA . ASN A 1 201 ? -2.342 -14.923 8.311 1.00 77.25 201 ASN A CA 1
ATOM 1592 C C . ASN A 1 201 ? -3.535 -15.225 9.232 1.00 77.25 201 ASN A C 1
ATOM 1594 O O . ASN A 1 201 ? -3.412 -16.014 10.173 1.00 77.25 201 ASN A O 1
ATOM 1598 N N . GLY A 1 202 ? -4.692 -14.647 8.916 1.00 79.94 202 GLY A N 1
ATOM 1599 C CA . GLY A 1 202 ? -5.911 -14.782 9.712 1.00 79.94 202 GLY A CA 1
ATOM 1600 C C . GLY A 1 202 ? -5.995 -13.852 10.927 1.00 79.94 202 GLY A C 1
ATOM 1601 O O . GLY A 1 202 ? -6.978 -13.941 11.658 1.00 79.94 202 GLY A O 1
ATOM 1602 N N . GLU A 1 203 ? -5.015 -12.970 11.134 1.00 86.62 203 GLU A N 1
ATOM 1603 C CA . GLU A 1 203 ? -5.131 -11.820 12.037 1.00 86.62 203 GLU A CA 1
ATOM 1604 C C . GLU A 1 203 ? -6.122 -10.813 11.434 1.00 86.62 203 GLU A C 1
ATOM 1606 O O . GLU A 1 203 ? -6.157 -10.621 10.210 1.00 86.62 203 GLU A O 1
ATOM 1611 N N . THR A 1 204 ? -6.969 -10.201 12.261 1.00 87.69 204 THR A N 1
ATOM 1612 C CA . THR A 1 204 ? -7.844 -9.121 11.782 1.00 87.69 204 THR A CA 1
ATOM 1613 C C . THR A 1 204 ? -7.035 -7.852 11.522 1.00 87.69 204 THR A C 1
ATOM 1615 O O . THR A 1 204 ? -5.978 -7.640 12.112 1.00 87.69 204 THR A O 1
ATOM 1618 N N . ALA A 1 205 ? -7.541 -6.977 10.653 1.00 85.88 205 ALA A N 1
ATOM 1619 C CA . ALA A 1 205 ? -6.924 -5.679 10.394 1.00 85.88 205 ALA A CA 1
ATOM 1620 C C . ALA A 1 205 ? -6.694 -4.861 11.682 1.00 85.88 205 ALA A C 1
ATOM 1622 O O . ALA A 1 205 ? -5.631 -4.269 11.843 1.00 85.88 205 ALA A O 1
ATOM 1623 N N . ASP A 1 206 ? -7.659 -4.869 12.603 1.00 86.06 206 ASP A N 1
ATOM 1624 C CA . ASP A 1 206 ? -7.578 -4.105 13.850 1.00 86.06 206 ASP A CA 1
ATOM 1625 C C . ASP A 1 206 ? -6.539 -4.694 14.814 1.00 86.06 206 ASP A C 1
ATOM 1627 O O . ASP A 1 206 ? -5.700 -3.951 15.318 1.00 86.06 206 ASP A O 1
ATOM 1631 N N . GLU A 1 207 ? -6.537 -6.020 15.015 1.00 86.62 207 GLU A N 1
ATOM 1632 C CA . GLU A 1 207 ? -5.522 -6.714 15.832 1.00 86.62 207 GLU A CA 1
ATOM 1633 C C . GLU A 1 207 ? -4.115 -6.460 15.283 1.00 86.62 207 GLU A C 1
ATOM 1635 O O . GLU A 1 207 ? -3.209 -6.087 16.026 1.00 86.62 207 GLU A O 1
ATOM 1640 N N . PHE A 1 208 ? -3.958 -6.562 13.960 1.00 87.62 208 PHE A N 1
ATOM 1641 C CA . PHE A 1 208 ? -2.687 -6.328 13.289 1.00 87.62 208 PHE A CA 1
ATOM 1642 C C . PHE A 1 208 ? -2.147 -4.921 13.545 1.00 87.62 208 PHE A C 1
ATOM 1644 O O . PHE A 1 208 ? -0.950 -4.744 13.786 1.00 87.62 208 PHE A O 1
ATOM 1651 N N . ILE A 1 209 ? -3.013 -3.911 13.515 1.00 88.19 209 ILE A N 1
ATOM 1652 C CA . ILE A 1 209 ? -2.628 -2.518 13.739 1.00 88.19 209 ILE A CA 1
ATOM 1653 C C . ILE A 1 209 ? -2.401 -2.218 15.223 1.00 88.19 209 ILE A C 1
ATOM 1655 O O . ILE A 1 209 ? -1.448 -1.507 15.555 1.00 88.19 209 ILE A O 1
ATOM 1659 N N . GLU A 1 210 ? -3.216 -2.773 16.121 1.00 86.38 210 GLU A N 1
ATOM 1660 C CA . GLU A 1 210 ? -3.011 -2.672 17.569 1.00 86.38 210 GLU A CA 1
ATOM 1661 C C . GLU A 1 210 ? -1.632 -3.225 17.955 1.00 86.38 210 GLU A C 1
ATOM 1663 O O . GLU A 1 210 ? -0.841 -2.524 18.593 1.00 86.38 210 GLU A O 1
ATOM 1668 N N . ASP A 1 211 ? -1.295 -4.416 17.459 1.00 85.25 211 ASP A N 1
ATOM 1669 C CA . ASP A 1 211 ? 0.005 -5.046 17.666 1.00 85.25 211 ASP A CA 1
ATOM 1670 C C . ASP A 1 211 ? 1.149 -4.224 17.053 1.00 85.25 211 ASP A C 1
ATOM 1672 O O . ASP A 1 211 ? 2.141 -3.927 17.724 1.00 85.25 211 ASP A O 1
ATOM 1676 N N . SER A 1 212 ? 1.015 -3.819 15.784 1.00 83.00 212 SER A N 1
ATOM 1677 C CA . SER A 1 212 ? 2.065 -3.083 15.061 1.00 83.00 212 SER A CA 1
ATOM 1678 C C . SER A 1 212 ? 2.367 -1.727 15.702 1.00 83.00 212 SER A C 1
ATOM 1680 O O . SER A 1 212 ? 3.514 -1.290 15.756 1.00 83.00 212 SER A O 1
ATOM 1682 N N . SER A 1 213 ? 1.340 -1.055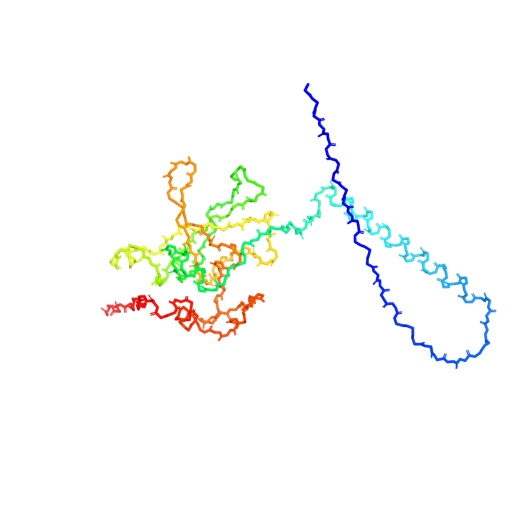 16.213 1.00 83.25 213 SER A N 1
ATOM 1683 C CA . SER A 1 213 ? 1.478 0.238 16.886 1.00 83.25 213 SER A CA 1
ATOM 1684 C C . SER A 1 213 ? 1.945 0.127 18.334 1.00 83.25 213 SER A C 1
ATOM 1686 O O . SER A 1 213 ? 2.226 1.152 18.948 1.00 83.25 213 SER A O 1
ATOM 1688 N N . GLN A 1 214 ? 1.982 -1.080 18.908 1.00 83.38 214 GLN A N 1
ATOM 1689 C CA . GLN A 1 214 ? 2.164 -1.283 20.349 1.00 83.38 214 GLN A CA 1
ATOM 1690 C C . GLN A 1 214 ? 1.118 -0.511 21.185 1.00 83.38 214 GLN A C 1
ATOM 1692 O O . GLN A 1 214 ? 1.411 -0.029 22.283 1.00 83.38 214 GLN A O 1
ATOM 1697 N N . GLY A 1 215 ? -0.104 -0.380 20.657 1.00 71.25 215 GLY A N 1
ATOM 1698 C CA . GLY A 1 215 ? -1.207 0.367 21.268 1.00 71.25 215 GLY A CA 1
ATOM 1699 C C . GLY A 1 215 ? -1.181 1.887 21.048 1.00 71.25 215 GLY A C 1
ATOM 1700 O O . GLY A 1 215 ? -1.942 2.596 21.703 1.00 71.25 215 GLY A O 1
ATOM 1701 N N . GLU A 1 216 ? -0.332 2.410 20.155 1.00 70.06 216 GLU A N 1
ATOM 1702 C CA . GLU A 1 216 ? -0.249 3.848 19.831 1.00 70.06 216 GLU A CA 1
ATOM 1703 C C . GLU A 1 216 ? -1.262 4.315 18.762 1.00 70.06 216 GLU A C 1
ATOM 1705 O O . GLU A 1 216 ? -1.203 5.468 18.328 1.00 70.06 216 GLU A O 1
ATOM 1710 N N . VAL A 1 217 ? -2.186 3.458 18.310 1.00 66.00 217 VAL A N 1
ATOM 1711 C CA . VAL A 1 217 ? -3.163 3.835 17.272 1.00 66.00 217 VAL A CA 1
ATOM 1712 C C . VAL A 1 217 ? -4.059 4.982 17.752 1.00 66.00 217 VAL A C 1
ATOM 1714 O O . VAL A 1 217 ? -4.637 4.929 18.839 1.00 66.00 217 VAL A O 1
ATOM 1717 N N . ASN A 1 218 ? -4.252 5.994 16.904 1.00 58.19 218 ASN A N 1
ATOM 1718 C CA . ASN A 1 218 ? -5.417 6.866 17.038 1.00 58.19 218 ASN A CA 1
ATOM 1719 C C . ASN A 1 218 ? -6.646 6.020 16.671 1.00 58.19 218 ASN A C 1
ATOM 1721 O O . ASN A 1 218 ? -6.635 5.414 15.602 1.00 58.19 218 ASN A O 1
ATOM 1725 N N . GLU A 1 219 ? -7.663 5.936 17.539 1.00 55.44 219 GLU A N 1
ATOM 1726 C CA . GLU A 1 219 ? -8.865 5.130 17.264 1.00 55.44 219 GLU A CA 1
ATOM 1727 C C . GLU A 1 219 ? -9.366 5.366 15.822 1.00 55.44 219 GLU A C 1
ATOM 1729 O O . GLU A 1 219 ? -9.429 6.527 15.394 1.00 55.44 219 GLU A O 1
ATOM 1734 N N . PRO A 1 220 ? -9.701 4.303 15.057 1.00 52.84 220 PRO A N 1
ATOM 1735 C CA . PRO A 1 220 ? -10.228 4.461 13.710 1.00 52.84 220 PRO A CA 1
ATOM 1736 C C . PRO A 1 220 ? -11.456 5.364 13.774 1.00 52.84 220 PRO A C 1
ATOM 1738 O O . PRO A 1 220 ? -12.379 5.135 14.561 1.00 52.84 220 PRO A O 1
ATOM 1741 N N . ILE A 1 221 ? -11.448 6.430 12.972 1.00 50.41 221 ILE A N 1
ATOM 1742 C CA . ILE A 1 221 ? -12.507 7.436 12.994 1.00 50.41 221 ILE A CA 1
ATOM 1743 C C . ILE A 1 221 ? -13.757 6.795 12.388 1.00 50.41 221 ILE A C 1
ATOM 1745 O O . ILE A 1 221 ? -13.956 6.797 11.174 1.00 50.41 221 ILE A O 1
ATOM 1749 N N . ALA A 1 222 ? -14.580 6.191 13.244 1.00 42.31 222 ALA A N 1
ATOM 1750 C CA . ALA A 1 222 ? -15.822 5.559 12.842 1.00 42.31 222 ALA A CA 1
ATOM 1751 C C . ALA A 1 222 ? -16.699 6.575 12.097 1.00 42.31 222 ALA A C 1
ATOM 1753 O O . ALA A 1 222 ? -16.930 7.690 12.576 1.00 42.31 222 ALA A O 1
ATOM 1754 N N . GLU A 1 223 ? -17.208 6.178 10.928 1.00 40.72 223 GLU A N 1
ATOM 1755 C CA . GLU A 1 223 ? -18.164 6.967 10.160 1.00 40.72 223 GLU A CA 1
ATOM 1756 C C . GLU A 1 223 ? -19.307 7.446 11.064 1.00 40.72 223 GLU A C 1
ATOM 1758 O O . GLU A 1 223 ? -20.094 6.656 11.597 1.00 40.72 223 GLU A O 1
ATOM 1763 N N . ILE A 1 224 ? -19.463 8.766 11.188 1.00 36.75 224 ILE A N 1
ATOM 1764 C CA . ILE A 1 224 ? -20.730 9.335 11.638 1.00 36.75 224 ILE A CA 1
ATOM 1765 C C . ILE A 1 224 ? -21.721 9.102 10.498 1.00 36.75 224 ILE A C 1
ATOM 1767 O O . ILE A 1 224 ? -21.836 9.909 9.574 1.00 36.75 224 ILE A O 1
ATOM 1771 N N . ILE A 1 225 ? -22.440 7.981 10.574 1.00 38.00 225 ILE A N 1
ATOM 1772 C CA . ILE A 1 225 ? -23.596 7.687 9.729 1.00 38.00 225 ILE A CA 1
ATOM 1773 C C . ILE A 1 225 ? -24.606 8.819 9.940 1.00 38.00 225 ILE A C 1
ATOM 1775 O O . ILE A 1 225 ? -25.349 8.856 10.926 1.00 38.00 225 ILE A O 1
ATOM 1779 N N . THR A 1 226 ? -24.630 9.773 9.015 1.00 40.41 226 THR A N 1
ATOM 1780 C CA . THR A 1 226 ? -25.702 10.760 8.935 1.00 40.41 226 THR A CA 1
ATOM 1781 C C . THR A 1 226 ? -26.880 10.091 8.231 1.00 40.41 226 THR A C 1
ATOM 1783 O O . THR A 1 226 ? -26.790 9.701 7.071 1.00 40.41 226 THR A O 1
ATOM 1786 N N . LYS A 1 227 ? -27.952 9.876 9.004 1.00 41.16 227 LYS A N 1
ATOM 1787 C CA . LYS A 1 227 ? -29.258 9.375 8.548 1.00 41.16 227 LYS A CA 1
ATOM 1788 C C . LYS A 1 227 ? -29.904 10.267 7.495 1.00 41.16 227 LYS A C 1
ATOM 1790 O O . LYS A 1 227 ? -29.778 11.504 7.632 1.00 41.16 227 LYS A O 1
#

Sequence (227 aa):
MNIRKTAITIGVLSLTVGTGLYISSATEKNIDTKAEIKAKTDSQEALARKKVEELNSKVASGEEKVLSQSAVFPDVNKEEAFQEADIVIKGKVESINKEYMENTDIPFTDFNFNVEEYWKSDLKEEENNSIKQLVVTQDGNSELNFNEHPLMEVNKEYILFLKRVLNNNNEEKLIMIAGPNGKFNLNENFIDQSIDTQSVNGETADEFIEDSSQGEVNEPIAEIITK

Foldseek 3Di:
DDDDDDDDDDDDDDDDDDDDDDDDDDDDDPDPVVVVVVVVVVVVVVVVVVVVVVVVVCCVVVVDDPAADDDDFDDDALQRLQVQFQWKFKWFFAAWPDWADDPDPWIKTKTWTFTDWTFHHPDDPVVRVVDGIDIEMATHDPRHAHPLQGDDDHGWMKIFRWDWDADPVRDTHTYGHRRNSGIFTDDPQATCDQDPVGGRGRPGVVNSSCVNNVNVTDPIPPDPPDD

Radius of gyration: 26.05 Å; Cα contacts (8 Å, |Δi|>4): 332; chains: 1; bounding box: 72×81×50 Å

pLDDT: mean 70.3, std 21.6, range [27.83, 97.44]

Solvent-accessible surface area (backbone atoms only — not comparable to full-atom values): 13722 Å² total; per-residue (Å²): 136,84,84,80,82,82,81,85,80,82,80,81,81,80,84,79,80,83,76,84,79,83,84,76,91,78,84,91,85,88,73,73,62,63,57,56,52,50,53,52,49,54,53,48,52,52,50,50,52,52,49,51,52,50,50,53,50,32,41,76,69,66,80,40,79,87,86,66,68,82,75,86,61,64,91,57,54,61,42,56,40,50,69,69,29,53,31,29,36,34,30,33,32,70,38,82,70,49,72,51,67,77,100,50,98,60,34,32,26,33,29,37,31,37,46,76,46,60,51,38,61,88,62,55,72,75,55,55,76,66,54,48,66,46,67,40,35,42,74,22,39,100,87,52,54,32,91,84,34,58,74,87,54,71,76,39,39,34,42,39,27,23,31,79,43,67,47,100,84,70,44,83,41,37,32,46,37,47,60,47,65,14,51,42,44,46,54,97,58,21,29,69,46,73,49,100,88,49,82,47,54,70,37,40,59,66,58,51,45,40,61,25,44,74,67,68,56,54,76,69,80,71,79,82,80,78,128

Secondary structure (DSSP, 8-state):
------------------------------SSHHHHHHHHHHHHHHHHHHHHHHHHHHHHTTSS-------------HHHHHHH-SEEEEEEEEEEEEEE--SSSS-EEEEEEEEEEEEE-SS-HHHHTT--EEEEEEE--SSS--SSSPPPPTT-EEEEEEEEEE-TTS-EEEEETTGGGGEEEEETTEE---BTTB--TT-BHHHHHHHHHTT------------

Mean predicted aligned error: 16.74 Å

Nearest PDB structures (foldseek):
  2ccz-assembly1_B  TM=4.916E-01  e=7.632E-03  Escherichia coli K-12
  7vum-assembly1_C  TM=5.306E-01  e=3.276E-02  Pseudomonas aeruginosa PAO1
  7dep-assembly1_B-2  TM=5.156E-01  e=6.417E-02  Staphylococcus aureus subsp. aureus ED98
  1ue5-assembly1_B-2  TM=5.157E-01  e=2.604E-01  Mycobacterium tuberculosis
  5f7c-assembly5_A  TM=4.104E-01  e=1.182E+00  Bacteroides thetaiotaomicron VPI-5482